Protein AF-A0A401H0D3-F1 (afdb_monomer)

pLDDT: mean 82.85, std 18.19, range [30.05, 98.0]

Structure (mmCIF, N/CA/C/O backbone):
data_AF-A0A401H0D3-F1
#
_entry.id   AF-A0A401H0D3-F1
#
loop_
_atom_site.group_PDB
_atom_site.id
_atom_site.type_symbol
_atom_site.label_atom_id
_atom_site.label_alt_id
_atom_site.label_comp_id
_atom_site.label_asym_id
_atom_site.label_entity_id
_atom_site.label_seq_id
_atom_site.pdbx_PDB_ins_code
_atom_site.Cartn_x
_atom_site.Cartn_y
_atom_site.Cartn_z
_atom_site.occupancy
_atom_site.B_iso_or_equiv
_atom_site.auth_seq_id
_atom_site.auth_comp_id
_atom_site.auth_asym_id
_atom_site.auth_atom_id
_atom_site.pdbx_PDB_model_num
ATOM 1 N N . MET A 1 1 ? -13.809 11.731 13.354 1.00 54.34 1 MET A N 1
ATOM 2 C CA . MET A 1 1 ? -13.142 12.354 12.184 1.00 54.34 1 MET A CA 1
ATOM 3 C C . MET A 1 1 ? -12.068 13.400 12.527 1.00 54.34 1 MET A C 1
ATOM 5 O O . MET A 1 1 ? -11.051 13.350 11.848 1.00 54.34 1 MET A O 1
ATOM 9 N N . PRO A 1 2 ? -12.195 14.294 13.539 1.00 58.50 2 PRO A N 1
ATOM 10 C CA . PRO A 1 2 ? -11.182 15.335 13.808 1.00 58.50 2 PRO A CA 1
ATOM 11 C C . PRO A 1 2 ? -9.758 14.797 14.021 1.00 58.50 2 PRO A C 1
ATOM 13 O O . PRO A 1 2 ? -8.792 15.411 13.583 1.00 58.50 2 PRO A O 1
ATOM 16 N N . ALA A 1 3 ? -9.636 13.606 14.618 1.00 82.88 3 ALA A N 1
ATOM 17 C CA . ALA A 1 3 ? -8.354 12.935 14.818 1.00 82.88 3 ALA A CA 1
ATOM 18 C C . ALA A 1 3 ? -7.637 12.582 13.498 1.00 82.88 3 ALA A C 1
ATOM 20 O O . ALA A 1 3 ? -6.428 12.772 13.398 1.00 82.88 3 ALA A O 1
ATOM 21 N N . LEU A 1 4 ? -8.365 12.134 12.462 1.00 91.69 4 LEU A N 1
ATOM 22 C CA . LEU A 1 4 ? -7.756 11.755 11.180 1.00 91.69 4 LEU A CA 1
ATOM 23 C C . LEU A 1 4 ? -7.188 12.969 10.447 1.00 91.69 4 LEU A C 1
ATOM 25 O O . LEU A 1 4 ? -6.079 12.897 9.928 1.00 91.69 4 LEU A O 1
ATOM 29 N N . SER A 1 5 ? -7.908 14.094 10.444 1.00 91.44 5 SER A N 1
ATOM 30 C CA . SER A 1 5 ? -7.439 15.328 9.804 1.00 91.44 5 SER A CA 1
ATOM 31 C C . SER A 1 5 ? -6.116 15.814 10.398 1.00 91.44 5 SER A C 1
ATOM 33 O O . SER A 1 5 ? -5.234 16.228 9.650 1.00 91.44 5 SER A O 1
ATOM 35 N N . THR A 1 6 ? -5.941 15.705 11.719 1.00 94.69 6 THR A N 1
ATOM 36 C CA . THR A 1 6 ? -4.682 16.055 12.392 1.00 94.69 6 THR A CA 1
ATOM 37 C C . THR A 1 6 ? -3.531 15.151 11.954 1.00 94.69 6 THR A C 1
ATOM 39 O O . THR A 1 6 ? -2.460 15.658 11.624 1.00 94.69 6 THR A O 1
ATOM 42 N N . LEU A 1 7 ? -3.738 13.830 11.901 1.00 95.19 7 LEU A N 1
ATOM 43 C CA . LEU A 1 7 ? -2.705 12.878 11.466 1.00 95.19 7 LEU A CA 1
ATOM 44 C C . LEU A 1 7 ? -2.336 13.080 9.989 1.00 95.19 7 LEU A C 1
ATOM 46 O O . LEU A 1 7 ? -1.157 13.168 9.654 1.00 95.19 7 LEU A O 1
ATOM 50 N N . ILE A 1 8 ? -3.336 13.254 9.118 1.00 94.62 8 ILE A N 1
ATOM 51 C CA . ILE A 1 8 ? -3.131 13.574 7.698 1.00 94.62 8 ILE A CA 1
ATOM 52 C C . ILE A 1 8 ? -2.318 14.864 7.559 1.00 94.62 8 ILE A C 1
ATOM 54 O O . ILE A 1 8 ? -1.340 14.893 6.816 1.00 94.62 8 ILE A O 1
ATOM 58 N N . HIS A 1 9 ? -2.684 15.919 8.294 1.00 94.50 9 HIS A N 1
ATOM 59 C CA . HIS A 1 9 ? -1.980 17.198 8.247 1.00 94.50 9 HIS A CA 1
ATOM 60 C C . HIS A 1 9 ? -0.521 17.067 8.700 1.00 94.50 9 HIS A C 1
ATOM 62 O O . HIS A 1 9 ? 0.366 17.624 8.057 1.00 94.50 9 HIS A O 1
ATOM 68 N N . ARG A 1 10 ? -0.249 16.311 9.772 1.00 95.50 10 ARG A N 1
ATOM 69 C CA . ARG A 1 10 ? 1.124 16.062 10.245 1.00 95.50 10 ARG A CA 1
ATOM 70 C C . ARG A 1 10 ? 1.982 15.411 9.166 1.00 95.50 10 ARG A C 1
ATOM 72 O O . ARG A 1 10 ? 3.095 15.874 8.930 1.00 95.50 10 ARG A O 1
ATOM 79 N N . VAL A 1 11 ? 1.442 14.406 8.480 1.00 94.69 11 VAL A N 1
ATOM 80 C CA . VAL A 1 11 ? 2.136 13.709 7.391 1.00 94.69 11 VAL A CA 1
ATOM 81 C C . VAL A 1 11 ? 2.337 14.620 6.178 1.00 94.69 11 VAL A C 1
ATOM 83 O O . VAL A 1 11 ? 3.451 14.760 5.690 1.00 94.69 11 VAL A O 1
ATOM 86 N N . GLN A 1 12 ? 1.307 15.356 5.754 1.00 92.50 12 GLN A N 1
ATOM 87 C CA . GLN A 1 12 ? 1.397 16.285 4.617 1.00 92.50 12 GLN A CA 1
ATOM 88 C C . GLN A 1 12 ? 2.332 17.481 4.847 1.00 92.50 12 GLN A C 1
ATOM 90 O O . GLN A 1 12 ? 2.849 18.050 3.887 1.00 92.50 12 GLN A O 1
ATOM 95 N N . LYS A 1 13 ? 2.518 17.907 6.101 1.00 94.06 13 LYS A N 1
ATOM 96 C CA . LYS A 1 13 ? 3.443 18.989 6.468 1.00 94.06 13 LYS A CA 1
ATOM 97 C C . LYS A 1 13 ? 4.849 18.494 6.808 1.00 94.06 13 LYS A C 1
ATOM 99 O O . LYS A 1 13 ? 5.676 19.310 7.203 1.00 94.06 13 LYS A O 1
ATOM 104 N N . GLY A 1 14 ? 5.115 17.192 6.688 1.00 92.81 14 GLY A N 1
ATOM 105 C CA . GLY A 1 14 ? 6.407 16.606 7.042 1.00 92.81 14 GLY A CA 1
ATOM 106 C C . GLY A 1 14 ? 6.731 16.674 8.539 1.00 92.81 14 GLY A C 1
ATOM 107 O O . GLY A 1 14 ? 7.891 16.550 8.914 1.00 92.81 14 GLY A O 1
ATOM 108 N N . ILE A 1 15 ? 5.725 16.872 9.402 1.00 95.69 15 ILE A N 1
ATOM 109 C CA . ILE A 1 15 ? 5.886 16.819 10.866 1.00 95.69 15 ILE A CA 1
ATOM 110 C C . ILE A 1 15 ? 6.172 15.375 11.302 1.00 95.69 15 ILE A C 1
ATOM 112 O O . ILE A 1 15 ? 6.942 15.150 12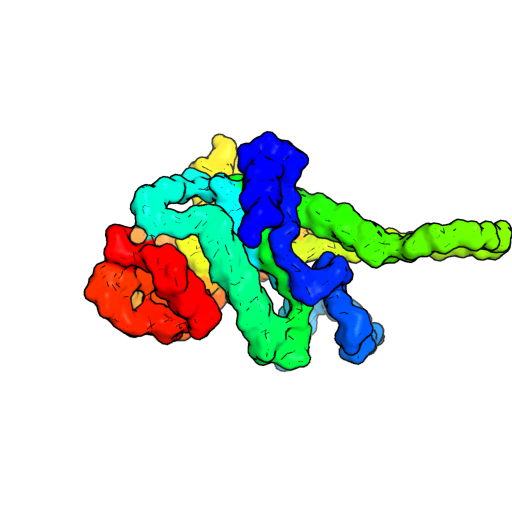.233 1.00 95.69 15 ILE A O 1
ATOM 116 N N . SER A 1 16 ? 5.574 14.409 10.603 1.00 94.62 16 SER A N 1
ATOM 117 C CA . SER A 1 16 ? 5.841 12.978 10.751 1.00 94.62 16 SER A CA 1
ATOM 118 C C . SER A 1 16 ? 5.968 12.347 9.368 1.00 94.62 16 SER A C 1
ATOM 120 O O . SER A 1 16 ? 5.185 12.667 8.480 1.00 94.62 16 SER A O 1
ATOM 122 N N . ALA A 1 17 ? 6.903 11.414 9.182 1.00 94.94 17 ALA A N 1
ATOM 123 C CA . ALA A 1 17 ? 7.003 10.667 7.923 1.00 94.94 17 ALA A CA 1
ATOM 124 C C . ALA A 1 17 ? 5.872 9.634 7.767 1.00 94.94 17 ALA A C 1
ATOM 126 O O . ALA A 1 17 ? 5.436 9.344 6.656 1.00 94.94 17 ALA A O 1
ATOM 127 N N . ILE A 1 18 ? 5.395 9.084 8.886 1.00 97.12 18 ILE A N 1
ATOM 128 C CA . ILE A 1 18 ? 4.345 8.070 8.965 1.00 97.12 18 ILE A CA 1
ATOM 129 C C . ILE A 1 18 ? 3.527 8.275 10.244 1.00 97.12 18 ILE A C 1
ATOM 131 O O . ILE A 1 18 ? 4.072 8.681 11.268 1.00 97.12 18 ILE A O 1
ATOM 135 N N . GLU A 1 19 ? 2.230 7.989 10.184 1.00 97.19 19 GLU A N 1
ATOM 136 C CA . GLU A 1 19 ? 1.322 7.987 11.334 1.00 97.19 19 GLU A CA 1
ATOM 137 C C . GLU A 1 19 ? 0.463 6.716 11.320 1.00 97.19 19 GLU A C 1
ATOM 139 O O . GLU A 1 19 ? -0.101 6.348 10.284 1.00 97.19 19 GLU A O 1
ATOM 144 N N . LEU A 1 20 ? 0.329 6.060 12.477 1.00 96.81 20 LEU A N 1
ATOM 145 C CA . LEU A 1 20 ? -0.661 4.998 12.675 1.00 96.81 20 LEU A CA 1
ATOM 146 C C . LEU A 1 20 ? -2.019 5.643 12.941 1.00 96.81 20 LEU A C 1
ATOM 148 O O . LEU A 1 20 ? -2.166 6.428 13.875 1.00 96.81 20 LEU A O 1
ATOM 152 N N . VAL A 1 21 ? -3.019 5.299 12.133 1.00 96.56 21 VAL A N 1
ATOM 153 C CA . VAL A 1 21 ? -4.382 5.838 12.279 1.00 96.56 21 VAL A CA 1
ATOM 154 C C . VAL A 1 21 ? -5.316 4.863 12.987 1.00 96.56 21 VAL A C 1
ATOM 156 O O . VAL A 1 21 ? -6.321 5.275 13.559 1.00 96.56 21 VAL A O 1
ATOM 159 N N . TYR A 1 22 ? -4.983 3.575 12.945 1.00 96.12 22 TYR A N 1
ATOM 160 C CA . TYR A 1 22 ? -5.698 2.506 13.623 1.00 96.12 22 TYR A CA 1
ATOM 161 C C . TYR A 1 22 ? -4.735 1.356 13.899 1.00 96.12 22 TYR A C 1
ATOM 163 O O . TYR A 1 22 ? -3.935 0.990 13.037 1.00 96.12 22 TYR A O 1
ATOM 171 N N . THR A 1 23 ? -4.848 0.765 15.081 1.00 94.38 23 THR A N 1
ATOM 172 C CA . THR A 1 23 ? -4.288 -0.547 15.392 1.00 94.38 23 THR A CA 1
ATOM 173 C C . THR A 1 23 ? -5.380 -1.366 16.056 1.00 94.38 23 THR A C 1
ATOM 175 O O . THR A 1 23 ? -6.158 -0.849 16.857 1.00 94.38 23 THR A O 1
ATOM 178 N N . SER A 1 24 ? -5.433 -2.647 15.736 1.00 92.00 24 SER A N 1
ATOM 179 C CA . SER A 1 24 ? -6.348 -3.599 16.363 1.00 92.00 24 SER A CA 1
ATOM 180 C C . SER A 1 24 ? -6.120 -3.754 17.874 1.00 92.00 24 SER A C 1
ATOM 182 O O . SER A 1 24 ? -7.066 -3.974 18.624 1.00 92.00 24 SER A O 1
ATOM 184 N N . HIS A 1 25 ? -4.879 -3.588 18.344 1.00 90.44 25 HIS A N 1
ATOM 185 C CA . HIS A 1 25 ? -4.534 -3.531 19.767 1.00 90.44 25 HIS A CA 1
ATOM 186 C C . HIS A 1 25 ? -3.272 -2.674 20.022 1.00 90.44 25 HIS A C 1
ATOM 188 O O . HIS A 1 25 ? -2.517 -2.385 19.086 1.00 90.44 25 HIS A O 1
ATOM 194 N N . PRO A 1 26 ? -2.978 -2.277 21.281 1.00 90.62 26 PRO A N 1
ATOM 195 C CA . PRO A 1 26 ? -1.842 -1.399 21.600 1.00 90.62 26 PRO A CA 1
ATOM 196 C C . PRO A 1 26 ? -0.459 -1.997 21.297 1.00 90.62 26 PRO A C 1
ATOM 198 O O . PRO A 1 26 ? 0.458 -1.264 20.933 1.00 90.62 26 PRO A O 1
ATOM 201 N N . HIS A 1 27 ? -0.321 -3.324 21.398 1.00 90.19 27 HIS A N 1
ATOM 202 C CA . HIS A 1 27 ? 0.953 -4.039 21.222 1.00 90.19 27 HIS A CA 1
ATOM 203 C C . HIS A 1 27 ? 1.370 -4.283 19.761 1.00 90.19 27 HIS A C 1
ATOM 205 O O . HIS A 1 27 ? 2.445 -4.830 19.530 1.00 90.19 27 HIS A O 1
ATOM 211 N N . TRP A 1 28 ? 0.560 -3.881 18.770 1.00 92.19 28 TRP A N 1
ATOM 212 C CA . TRP A 1 28 ? 0.895 -4.069 17.351 1.00 92.19 28 TRP A CA 1
ATOM 213 C C . TRP A 1 28 ? 2.281 -3.459 17.069 1.00 92.19 28 TRP A C 1
ATOM 215 O O . TRP A 1 28 ? 2.526 -2.356 17.569 1.00 92.19 28 TRP A O 1
ATOM 225 N N . PRO A 1 29 ? 3.190 -4.100 16.309 1.00 92.62 29 PRO A N 1
ATOM 226 C CA . PRO A 1 29 ? 2.972 -5.273 15.455 1.00 92.62 29 PRO A CA 1
ATOM 227 C C . PRO A 1 29 ? 3.170 -6.634 16.146 1.00 92.62 29 PRO A C 1
ATOM 229 O O . PRO A 1 29 ? 3.110 -7.657 15.474 1.00 92.62 29 PRO A O 1
ATOM 232 N N . LEU A 1 30 ? 3.417 -6.693 17.457 1.00 89.31 30 LEU A N 1
ATOM 233 C CA . LEU A 1 30 ? 3.490 -7.979 18.163 1.00 89.31 30 LEU A CA 1
ATOM 234 C C . LEU A 1 30 ? 2.096 -8.607 18.262 1.00 89.31 30 LEU A C 1
ATOM 236 O O . LEU A 1 30 ? 1.132 -7.858 18.362 1.00 89.31 30 LEU A O 1
ATOM 240 N N . PRO A 1 31 ? 1.958 -9.942 18.277 1.00 84.88 31 PRO A N 1
ATOM 241 C CA . PRO A 1 31 ? 0.654 -10.576 18.439 1.00 84.88 31 PRO A CA 1
ATOM 242 C C . PRO A 1 31 ? -0.036 -10.134 19.745 1.00 84.88 31 PRO A C 1
ATOM 244 O O . PRO A 1 31 ? 0.644 -9.799 20.725 1.00 84.88 31 PRO A O 1
ATOM 247 N N . PRO A 1 32 ? -1.381 -10.143 19.797 1.00 79.31 32 PRO A N 1
ATOM 248 C CA . PRO A 1 32 ? -2.105 -9.752 20.997 1.00 79.31 32 PRO A CA 1
ATOM 249 C C . PRO A 1 32 ? -1.758 -10.680 22.180 1.00 79.31 32 PRO A C 1
ATOM 251 O O . PRO A 1 32 ? -1.575 -11.882 21.978 1.00 79.31 32 PRO A O 1
ATOM 254 N N . PRO A 1 33 ? -1.721 -10.174 23.431 1.00 66.75 33 PRO A N 1
ATOM 255 C CA . PRO A 1 33 ? -1.305 -10.955 24.606 1.00 66.75 33 PRO A CA 1
ATOM 256 C C . PRO A 1 33 ? -2.156 -12.203 24.885 1.00 66.75 33 PRO A C 1
ATOM 258 O O . PRO A 1 33 ? -1.710 -13.128 25.554 1.00 66.75 33 PRO A O 1
ATOM 261 N N . THR A 1 34 ? -3.391 -12.245 24.386 1.00 60.75 34 THR A N 1
ATOM 262 C CA . THR A 1 34 ? -4.290 -13.402 24.506 1.00 60.75 34 THR A CA 1
ATOM 263 C C . THR A 1 34 ? -3.916 -14.545 23.559 1.00 60.75 34 THR A C 1
ATOM 265 O O . THR A 1 34 ? -4.324 -15.681 23.785 1.00 60.75 34 THR A O 1
ATOM 268 N N . HIS A 1 35 ? -3.085 -14.282 22.546 1.00 55.59 35 HIS A N 1
ATOM 269 C CA . HIS A 1 35 ? -2.624 -15.247 21.548 1.00 55.59 35 HIS A CA 1
ATOM 270 C C . HIS A 1 35 ? -1.274 -15.891 21.931 1.00 55.59 35 HIS A C 1
ATOM 272 O O . HIS A 1 35 ? -0.470 -16.241 21.071 1.00 55.59 35 HIS A O 1
ATOM 278 N N . VAL A 1 36 ? -1.018 -16.071 23.235 1.00 44.25 36 VAL A N 1
ATOM 279 C CA . VAL A 1 36 ? 0.178 -16.754 23.785 1.00 44.25 36 VAL A CA 1
ATOM 280 C C . VAL A 1 36 ? 0.093 -18.290 23.655 1.00 44.25 36 VAL A C 1
ATOM 282 O O . VAL A 1 36 ? 0.941 -19.022 24.161 1.00 44.25 36 VAL A O 1
ATOM 285 N N . GLN A 1 37 ? -0.884 -18.841 22.929 1.00 44.06 37 GLN A N 1
ATOM 286 C CA . GLN A 1 37 ? -0.944 -20.288 22.717 1.00 44.06 37 GLN A CA 1
ATOM 287 C C . GLN A 1 37 ? -0.085 -20.752 21.528 1.00 44.06 37 GLN A C 1
ATOM 289 O O . GLN A 1 37 ? -0.417 -20.538 20.367 1.00 44.06 37 GLN A O 1
ATOM 294 N N . LYS A 1 38 ? 0.987 -21.475 21.891 1.00 38.72 38 LYS A N 1
ATOM 295 C CA . LYS A 1 38 ? 1.776 -22.437 21.098 1.00 38.72 38 LYS A CA 1
ATOM 296 C C . LYS A 1 38 ? 2.658 -21.886 19.966 1.00 38.72 38 LYS A C 1
ATOM 298 O O . LYS A 1 38 ? 2.622 -22.398 18.856 1.00 38.72 38 LYS A O 1
ATOM 303 N N . ARG A 1 39 ? 3.602 -20.989 20.264 1.00 40.62 39 ARG A N 1
ATOM 304 C CA . ARG A 1 39 ? 4.926 -21.128 19.622 1.00 40.62 39 ARG A CA 1
ATOM 305 C C . ARG A 1 39 ? 5.773 -22.008 20.532 1.00 40.62 39 ARG A C 1
ATOM 307 O O . ARG A 1 39 ? 6.434 -21.523 21.444 1.00 40.62 39 ARG A O 1
ATOM 314 N N . SER A 1 40 ? 5.653 -23.323 20.330 1.00 34.91 40 SER A N 1
ATOM 315 C CA . SER A 1 40 ? 6.676 -24.255 20.799 1.00 34.91 40 SER A CA 1
ATOM 316 C C . SER A 1 40 ? 8.004 -23.767 20.231 1.00 34.91 40 SER A C 1
ATOM 318 O O . SER A 1 40 ? 8.093 -23.462 19.042 1.00 34.91 40 SER A O 1
ATOM 320 N N . SER A 1 41 ? 9.009 -23.626 21.083 1.00 41.81 41 SER A 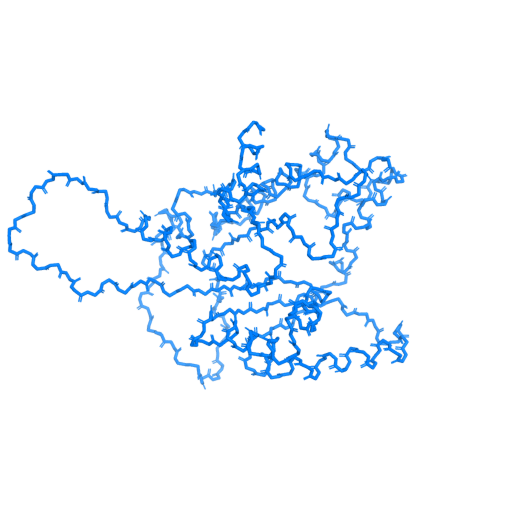N 1
ATOM 321 C CA . SER A 1 41 ? 10.389 -23.427 20.666 1.00 41.81 41 SER A CA 1
ATOM 322 C C . SER A 1 41 ? 10.812 -24.618 19.803 1.00 41.81 41 SER A C 1
ATOM 324 O O . SER A 1 41 ? 11.200 -25.656 20.336 1.00 41.81 41 SER A O 1
ATOM 326 N N . VAL A 1 42 ? 10.696 -24.488 18.483 1.00 36.19 42 VAL A N 1
ATOM 327 C CA . VAL A 1 42 ? 11.222 -25.449 17.507 1.00 36.19 42 VAL A CA 1
ATOM 328 C C . VAL A 1 42 ? 12.339 -24.748 16.722 1.00 36.19 42 VAL A C 1
ATOM 330 O O . VAL A 1 42 ? 12.204 -23.557 16.429 1.00 36.19 42 VAL A O 1
ATOM 333 N N . PRO A 1 43 ? 13.479 -25.416 16.460 1.00 37.00 43 PRO A N 1
ATOM 334 C CA . PRO A 1 43 ? 14.668 -24.772 15.915 1.00 37.00 43 PRO A CA 1
ATOM 335 C C . PRO A 1 43 ? 14.449 -24.292 14.480 1.00 37.00 43 PRO A C 1
ATOM 337 O O . PRO A 1 43 ? 13.722 -24.906 13.707 1.00 37.00 43 PRO A O 1
ATOM 340 N N . ILE A 1 44 ? 15.151 -23.214 14.140 1.00 34.75 44 ILE A N 1
ATOM 341 C CA . ILE A 1 44 ? 15.269 -22.625 12.803 1.00 34.75 44 ILE A CA 1
ATOM 342 C C . ILE A 1 44 ? 15.655 -23.714 11.780 1.00 34.75 44 ILE A C 1
ATOM 344 O O . ILE A 1 44 ? 16.755 -24.264 11.896 1.00 34.75 44 ILE A O 1
ATOM 348 N N . PRO A 1 45 ? 14.828 -24.009 10.758 1.00 30.05 45 PRO A N 1
ATOM 349 C CA . PRO A 1 45 ? 15.256 -24.820 9.631 1.00 30.05 45 PRO A CA 1
ATOM 350 C C . PRO A 1 45 ? 16.076 -23.962 8.668 1.00 30.05 45 PRO A C 1
ATOM 352 O O . PRO A 1 45 ? 15.659 -22.891 8.224 1.00 30.05 45 PRO A O 1
ATOM 355 N N . VAL A 1 46 ? 17.262 -24.460 8.341 1.00 33.56 46 VAL A N 1
ATOM 356 C CA . VAL A 1 46 ? 18.116 -23.959 7.262 1.00 33.56 46 VAL A CA 1
ATOM 357 C C . VAL A 1 46 ? 17.415 -24.245 5.920 1.00 33.56 46 VAL A C 1
ATOM 359 O O . VAL A 1 46 ? 16.888 -25.349 5.761 1.00 33.56 46 VAL A O 1
ATOM 362 N N . PRO A 1 47 ? 17.387 -23.330 4.930 1.00 35.44 47 PRO A N 1
ATOM 363 C CA . PRO A 1 47 ? 16.720 -23.604 3.659 1.00 35.44 47 PRO A CA 1
ATOM 364 C C . PRO A 1 47 ? 17.524 -24.631 2.849 1.00 35.44 47 PRO A C 1
ATOM 366 O O . PRO A 1 47 ? 18.635 -24.338 2.409 1.00 35.44 47 PRO A O 1
ATOM 369 N N . GLY A 1 48 ? 16.965 -25.830 2.648 1.00 36.38 48 GLY A N 1
ATOM 370 C CA . GLY A 1 48 ? 17.594 -26.869 1.824 1.00 36.38 48 GLY A CA 1
ATOM 371 C C . GLY A 1 48 ? 16.949 -28.261 1.828 1.00 36.38 48 GLY A C 1
ATOM 372 O O . GLY A 1 48 ? 17.288 -29.055 0.957 1.00 36.38 48 GLY A O 1
ATOM 373 N N . SER A 1 49 ? 16.025 -28.585 2.736 1.00 33.47 49 SER A N 1
ATOM 374 C CA . SER A 1 49 ? 15.340 -29.885 2.720 1.00 33.47 49 SER A CA 1
ATOM 375 C C . SER A 1 49 ? 14.008 -29.805 1.978 1.00 33.47 49 SER A C 1
ATOM 377 O O . SER A 1 49 ? 13.096 -29.075 2.363 1.00 33.47 49 SER A O 1
ATOM 379 N N . SER A 1 50 ? 13.947 -30.553 0.885 1.00 42.19 50 SER A N 1
ATOM 380 C CA . SER A 1 50 ? 12.760 -30.919 0.124 1.00 42.19 50 SER A CA 1
ATOM 381 C C . SER A 1 50 ? 11.750 -31.689 0.980 1.00 42.19 50 SER A C 1
ATOM 383 O O . SER A 1 50 ? 12.148 -32.554 1.757 1.00 42.19 50 SER A O 1
ATOM 385 N N . ASP A 1 51 ? 10.476 -31.390 0.729 1.00 43.53 51 ASP A N 1
ATOM 386 C CA . ASP A 1 51 ? 9.271 -32.146 1.088 1.00 43.53 51 ASP A CA 1
ATOM 387 C C . ASP A 1 51 ? 8.893 -32.212 2.574 1.00 43.53 51 ASP A C 1
ATOM 389 O O . ASP A 1 51 ? 9.239 -33.171 3.243 1.00 43.53 51 ASP A O 1
ATOM 393 N N . GLU A 1 52 ? 8.087 -31.243 3.036 1.00 38.41 52 GLU A N 1
ATOM 394 C CA . GLU A 1 52 ? 6.880 -31.483 3.851 1.00 38.41 52 GLU A CA 1
ATOM 395 C C . GLU A 1 52 ? 5.846 -30.368 3.582 1.00 38.41 52 GLU A C 1
ATOM 397 O O . GLU A 1 52 ? 6.190 -29.199 3.381 1.00 38.41 52 GLU A O 1
ATOM 402 N N . GLU A 1 53 ? 4.572 -30.756 3.500 1.00 40.97 53 GLU A N 1
ATOM 403 C CA . GLU A 1 53 ? 3.408 -29.905 3.249 1.00 40.97 53 GLU A CA 1
ATOM 404 C C . GLU A 1 53 ? 3.366 -28.735 4.243 1.00 40.97 53 GLU A C 1
ATOM 406 O O . GLU A 1 53 ? 3.263 -28.916 5.454 1.00 40.97 53 GLU A O 1
ATOM 411 N N . GLY A 1 54 ? 3.516 -27.523 3.703 1.00 35.59 54 GLY A N 1
ATOM 412 C CA . GLY A 1 54 ? 3.954 -26.349 4.448 1.00 35.59 54 GLY A CA 1
ATOM 413 C C . GLY A 1 54 ? 3.050 -25.952 5.610 1.00 35.59 54 GLY A C 1
ATOM 414 O O . GLY A 1 54 ? 1.965 -25.402 5.409 1.00 35.59 54 GLY A O 1
ATOM 415 N N . GLU A 1 55 ? 3.574 -26.107 6.827 1.00 39.22 55 GLU A N 1
ATOM 416 C CA . GLU A 1 55 ? 3.207 -25.265 7.961 1.00 39.22 55 GLU A CA 1
ATOM 417 C C . GLU A 1 55 ? 3.199 -23.804 7.491 1.00 39.22 55 GLU A C 1
ATOM 419 O O . GLU A 1 55 ? 4.191 -23.282 6.975 1.00 39.22 55 GLU A O 1
ATOM 424 N N . SER A 1 56 ? 2.033 -23.161 7.576 1.00 41.16 56 SER A N 1
ATOM 425 C CA . SER A 1 56 ? 1.810 -21.849 6.984 1.00 41.16 56 SER A CA 1
ATOM 426 C C . SER A 1 56 ? 2.824 -20.847 7.540 1.00 41.16 56 SER A C 1
ATOM 428 O O . SER A 1 56 ? 2.767 -20.508 8.725 1.00 41.16 56 SER A O 1
ATOM 430 N N . ASN A 1 57 ? 3.708 -20.330 6.685 1.00 46.78 57 ASN A N 1
ATOM 431 C CA . ASN A 1 57 ? 4.476 -19.115 6.952 1.00 46.78 57 ASN A CA 1
ATOM 432 C C . ASN A 1 57 ? 3.492 -17.946 7.106 1.00 46.78 57 ASN A C 1
ATOM 434 O O . ASN A 1 57 ? 3.209 -17.196 6.172 1.00 46.78 57 ASN A O 1
ATOM 438 N N . LYS A 1 58 ? 2.886 -17.848 8.288 1.00 73.31 58 LYS A N 1
ATOM 439 C CA . LYS A 1 58 ? 1.893 -16.841 8.632 1.00 73.31 58 LYS A CA 1
ATOM 440 C C . LYS A 1 58 ? 2.637 -15.562 8.986 1.00 73.31 58 LYS A C 1
ATOM 442 O O . LYS A 1 58 ? 3.458 -15.556 9.899 1.00 73.31 58 LYS A O 1
ATOM 447 N N . TYR A 1 59 ? 2.342 -14.486 8.263 1.00 85.75 59 TYR A N 1
ATOM 448 C CA . TYR A 1 59 ? 2.851 -13.153 8.581 1.00 85.75 59 TYR A CA 1
ATOM 449 C C . TYR A 1 59 ? 2.503 -12.786 10.027 1.00 85.75 59 TYR A C 1
ATOM 451 O O . TYR A 1 59 ? 1.351 -12.954 10.436 1.00 85.75 59 TYR A O 1
ATOM 459 N N . ASP A 1 60 ? 3.469 -12.254 10.782 1.00 89.00 60 ASP A N 1
ATOM 460 C CA . ASP A 1 60 ? 3.235 -11.901 12.185 1.00 89.00 60 ASP A CA 1
ATOM 461 C C . ASP A 1 60 ? 2.207 -10.770 12.314 1.00 89.00 60 ASP A C 1
ATOM 463 O O . ASP A 1 60 ? 1.362 -10.823 13.203 1.00 89.00 60 ASP A O 1
ATOM 467 N N . ALA A 1 61 ? 2.231 -9.785 11.407 1.00 92.50 61 ALA A N 1
ATOM 468 C CA . ALA A 1 61 ? 1.344 -8.623 11.409 1.00 92.50 61 ALA A CA 1
ATOM 469 C C . ALA A 1 61 ? 0.965 -8.165 9.992 1.00 92.50 61 ALA A C 1
ATOM 471 O O . ALA A 1 61 ? 1.702 -8.377 9.030 1.00 92.50 61 ALA A O 1
ATOM 472 N N . LYS A 1 62 ? -0.177 -7.479 9.872 1.00 94.25 62 LYS A N 1
ATOM 473 C CA . LYS A 1 62 ? -0.671 -6.867 8.629 1.00 94.25 62 LYS A CA 1
ATOM 474 C C . LYS A 1 62 ? -0.687 -5.342 8.748 1.00 94.25 62 LYS A C 1
ATOM 476 O O . LYS A 1 62 ? -1.027 -4.799 9.801 1.00 94.25 62 LYS A O 1
ATOM 481 N N . LEU A 1 63 ? -0.374 -4.646 7.657 1.00 96.75 63 LEU A N 1
ATOM 482 C CA . LEU A 1 63 ? -0.422 -3.186 7.579 1.00 96.75 63 LEU A CA 1
ATOM 483 C C . LEU A 1 63 ? -1.113 -2.739 6.289 1.00 96.75 63 LEU A C 1
ATOM 485 O O . LEU A 1 63 ? -0.606 -2.978 5.196 1.00 96.75 63 LEU A O 1
ATOM 489 N N . LEU A 1 64 ? -2.238 -2.036 6.416 1.00 97.25 64 LEU A N 1
ATOM 490 C CA . LEU A 1 64 ? -2.846 -1.305 5.307 1.00 97.25 64 LEU A CA 1
ATOM 491 C C . LEU A 1 64 ? -2.223 0.094 5.249 1.00 97.25 64 LEU A C 1
ATOM 493 O O . LEU A 1 64 ? -2.407 0.904 6.158 1.00 97.25 64 LEU A O 1
ATOM 497 N N . LEU A 1 65 ? -1.476 0.380 4.186 1.00 97.00 65 LEU A N 1
ATOM 498 C CA . LEU A 1 65 ? -0.667 1.594 4.076 1.00 97.00 65 LEU A CA 1
ATOM 499 C C . LEU A 1 65 ? -1.174 2.517 2.965 1.00 97.00 65 LEU A C 1
ATOM 501 O O . LEU A 1 65 ? -1.204 2.136 1.795 1.00 97.00 65 LEU A O 1
ATOM 505 N N . LEU A 1 66 ? -1.518 3.757 3.316 1.00 95.25 66 LEU A N 1
ATOM 506 C CA . LEU A 1 66 ? -1.886 4.800 2.360 1.00 95.25 66 LEU A CA 1
ATOM 507 C C . LEU A 1 66 ? -0.732 5.789 2.184 1.00 95.25 66 LEU A C 1
ATOM 509 O O . LEU A 1 66 ? -0.358 6.466 3.135 1.00 95.25 66 LEU A O 1
ATOM 513 N N . SER A 1 67 ? -0.200 5.929 0.968 1.00 93.12 67 SER A N 1
ATOM 514 C CA . SER A 1 67 ? 0.756 7.006 0.670 1.00 93.12 67 SER A CA 1
ATOM 515 C C . SER A 1 67 ? 0.050 8.271 0.178 1.00 93.12 67 SER A C 1
ATOM 517 O O . SER A 1 67 ? -0.799 8.189 -0.716 1.00 93.12 67 SER A O 1
ATOM 519 N N . VAL A 1 68 ? 0.411 9.437 0.732 1.00 88.38 68 VAL A N 1
ATOM 520 C CA . VAL A 1 68 ? -0.113 10.751 0.292 1.00 88.38 68 VAL A CA 1
ATOM 521 C C . VAL A 1 68 ? 0.602 11.314 -0.934 1.00 88.38 68 VAL A C 1
ATOM 523 O O . VAL A 1 68 ? 0.062 12.178 -1.622 1.00 88.38 68 VAL A O 1
ATOM 526 N N . ARG A 1 69 ? 1.802 10.819 -1.241 1.00 79.50 69 ARG A N 1
ATOM 527 C CA . ARG A 1 69 ? 2.504 11.097 -2.493 1.00 79.50 69 ARG A CA 1
ATOM 528 C C . ARG A 1 69 ? 2.607 9.781 -3.240 1.00 79.50 69 ARG A C 1
ATOM 530 O O . ARG A 1 69 ? 3.467 8.972 -2.938 1.00 79.50 69 ARG A O 1
ATOM 537 N N . ASN A 1 70 ? 1.724 9.535 -4.202 1.00 71.12 70 ASN A N 1
ATOM 538 C CA . ASN A 1 70 ? 1.954 8.484 -5.192 1.00 71.12 70 ASN A CA 1
ATOM 539 C C . ASN A 1 70 ? 2.546 9.140 -6.433 1.00 71.12 70 ASN A C 1
ATOM 541 O O . ASN A 1 70 ? 1.964 10.093 -6.943 1.00 71.12 70 ASN A O 1
ATOM 545 N N . ALA A 1 71 ? 3.671 8.617 -6.922 1.00 59.75 71 ALA A N 1
ATOM 546 C CA . ALA A 1 71 ? 4.447 9.242 -7.994 1.00 59.75 71 ALA A CA 1
ATOM 547 C C . ALA A 1 71 ? 3.639 9.538 -9.279 1.00 59.75 71 ALA A C 1
ATOM 549 O O . ALA A 1 71 ? 3.980 10.470 -9.994 1.00 59.75 71 ALA A O 1
ATOM 550 N N . ASP A 1 72 ? 2.539 8.813 -9.532 1.00 66.31 72 ASP A N 1
ATOM 551 C CA . ASP A 1 72 ? 1.713 8.981 -10.742 1.00 66.31 72 ASP A CA 1
ATOM 552 C C . ASP A 1 72 ? 0.239 9.320 -10.476 1.00 66.31 72 ASP A C 1
ATOM 554 O O . ASP A 1 72 ? -0.575 9.239 -11.396 1.00 66.31 72 ASP A O 1
ATOM 558 N N . LYS A 1 73 ? -0.164 9.592 -9.228 1.00 70.00 73 LYS A N 1
ATOM 559 C CA . LYS A 1 73 ? -1.588 9.773 -8.898 1.00 70.00 73 LYS A CA 1
ATOM 560 C C . LYS A 1 73 ? -1.818 11.059 -8.123 1.00 70.00 73 LYS A C 1
ATOM 562 O O . LYS A 1 73 ? -1.486 11.144 -6.943 1.00 70.00 73 LYS A O 1
ATOM 567 N N . THR A 1 74 ? -2.464 12.015 -8.778 1.00 73.94 74 THR A N 1
ATOM 568 C CA . THR A 1 74 ? -3.100 13.169 -8.142 1.00 73.94 74 THR A CA 1
ATOM 569 C C . THR A 1 74 ? -4.574 12.858 -7.880 1.00 73.94 74 THR A C 1
ATOM 571 O O . THR A 1 74 ? -5.185 12.062 -8.593 1.00 73.94 74 THR A O 1
ATOM 574 N N . LEU A 1 75 ? -5.143 13.430 -6.816 1.00 78.25 75 LEU A N 1
ATOM 575 C CA . LEU A 1 75 ? -6.579 13.317 -6.548 1.00 78.25 75 LEU A CA 1
ATOM 576 C C . LEU A 1 75 ? -7.341 14.135 -7.594 1.00 78.25 75 LEU A C 1
ATOM 578 O O . LEU A 1 75 ? -7.106 15.339 -7.707 1.00 78.25 75 LEU A O 1
ATOM 582 N N . ALA A 1 76 ? -8.241 13.494 -8.336 1.00 79.94 76 ALA A N 1
ATOM 583 C CA . ALA A 1 76 ? -9.145 14.189 -9.246 1.00 79.94 76 ALA A CA 1
ATOM 584 C C . ALA A 1 76 ? -10.381 14.720 -8.491 1.00 79.94 76 ALA A C 1
ATOM 586 O O . ALA A 1 76 ? -10.745 14.172 -7.445 1.00 79.94 76 ALA A O 1
ATOM 587 N N . PRO A 1 77 ? -11.069 15.761 -8.996 1.00 78.62 77 PRO A N 1
ATOM 588 C CA . PRO A 1 77 ? -12.399 16.117 -8.505 1.00 78.62 77 PRO A CA 1
ATOM 589 C C . PRO A 1 77 ? -13.327 14.892 -8.533 1.00 78.62 77 PRO A C 1
ATOM 591 O O . PRO A 1 77 ? -13.355 14.166 -9.521 1.00 78.62 77 PRO A O 1
ATOM 594 N N . GLY A 1 78 ? -14.045 14.638 -7.437 1.00 81.94 78 GLY A N 1
ATOM 595 C CA . GLY A 1 78 ? -14.900 13.451 -7.284 1.00 81.94 78 GLY A CA 1
ATOM 596 C C . GLY A 1 78 ? -14.203 12.218 -6.688 1.00 81.94 78 GLY A C 1
ATOM 597 O O . GLY A 1 78 ? -14.884 11.288 -6.250 1.00 81.94 78 GLY A O 1
ATOM 598 N N . ASP A 1 79 ? -12.869 12.207 -6.575 1.00 86.94 79 ASP A N 1
ATOM 599 C CA . ASP A 1 79 ? -12.176 11.160 -5.824 1.00 86.94 79 ASP A CA 1
ATOM 600 C C . ASP A 1 79 ? -12.431 11.284 -4.316 1.00 86.94 79 ASP A C 1
ATOM 602 O O . ASP A 1 79 ? -12.475 12.372 -3.741 1.00 86.94 79 ASP A O 1
ATOM 606 N N . ALA A 1 80 ? -12.483 10.134 -3.640 1.00 92.06 80 ALA A N 1
ATOM 607 C CA . ALA A 1 80 ? -12.477 10.094 -2.184 1.00 92.06 80 ALA A CA 1
ATOM 6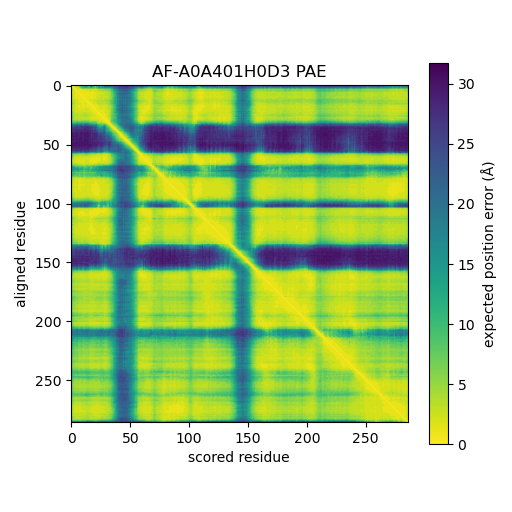08 C C . ALA A 1 80 ? -11.211 10.764 -1.624 1.00 92.06 80 ALA A C 1
ATOM 610 O O . ALA A 1 80 ? -10.087 10.442 -2.032 1.00 92.06 80 ALA A O 1
ATOM 611 N N . THR A 1 81 ? -11.408 11.647 -0.646 1.00 92.94 81 THR A N 1
ATOM 612 C CA . THR A 1 81 ? -10.348 12.323 0.113 1.00 92.94 81 THR A CA 1
ATOM 613 C C . THR A 1 81 ? -9.487 11.325 0.893 1.00 92.94 81 THR A C 1
ATOM 615 O O . THR A 1 81 ? -9.894 10.187 1.136 1.00 92.94 81 THR A O 1
ATOM 618 N N . TYR A 1 82 ? -8.311 11.751 1.370 1.00 93.69 82 TYR A N 1
ATOM 619 C CA . TYR A 1 82 ? -7.482 10.911 2.245 1.00 93.69 82 TYR A CA 1
ATOM 620 C C . TYR A 1 82 ? -8.228 10.443 3.499 1.00 93.69 82 TYR A C 1
ATOM 622 O O . TYR A 1 82 ? -8.125 9.275 3.857 1.00 93.69 82 TYR A O 1
ATOM 630 N N . ALA A 1 83 ? -9.034 11.309 4.121 1.00 95.12 83 ALA A N 1
ATOM 631 C CA . ALA A 1 83 ? -9.829 10.941 5.290 1.00 95.12 83 ALA A CA 1
ATOM 632 C C . ALA A 1 83 ? -10.866 9.855 4.967 1.00 95.12 83 ALA A C 1
ATOM 634 O O . ALA A 1 83 ? -11.009 8.906 5.732 1.00 95.12 83 ALA A O 1
ATOM 635 N N . GLN A 1 84 ? -11.540 9.951 3.818 1.00 95.38 84 GLN A N 1
ATOM 636 C CA . GLN A 1 84 ? -12.506 8.939 3.375 1.00 95.38 84 GLN A CA 1
ATOM 637 C C . GLN A 1 84 ? -11.826 7.613 3.014 1.00 95.38 84 GLN A C 1
ATOM 639 O O . GLN A 1 84 ? -12.318 6.553 3.387 1.00 95.38 84 GLN A O 1
ATOM 644 N N . ARG A 1 85 ? -10.667 7.655 2.342 1.00 95.75 85 ARG A N 1
ATOM 645 C CA . ARG A 1 85 ? -9.868 6.455 2.039 1.00 95.75 85 ARG A CA 1
ATOM 646 C C . ARG A 1 85 ? -9.408 5.754 3.314 1.00 95.75 85 ARG A C 1
ATOM 648 O O . ARG A 1 85 ? -9.584 4.549 3.426 1.00 95.75 85 ARG A O 1
ATOM 655 N N . LEU A 1 86 ? -8.881 6.505 4.284 1.00 97.19 86 LEU A N 1
ATOM 656 C CA . LEU A 1 86 ? -8.508 5.955 5.588 1.00 97.19 86 LEU A CA 1
ATOM 657 C C . LEU A 1 86 ? -9.724 5.411 6.339 1.00 97.19 86 LEU A C 1
ATOM 659 O O . LEU A 1 86 ? -9.620 4.344 6.928 1.00 97.19 86 LEU A O 1
ATOM 663 N N . GLY A 1 87 ? -10.876 6.085 6.272 1.00 97.06 87 GLY A N 1
ATOM 664 C CA . GLY A 1 87 ? -12.133 5.580 6.829 1.00 97.06 87 GLY A CA 1
ATOM 665 C C . GLY A 1 87 ? -12.496 4.200 6.277 1.00 97.06 87 GLY A C 1
ATOM 666 O O . GLY A 1 87 ? -12.684 3.266 7.050 1.00 97.06 87 GLY A O 1
ATOM 667 N N . MET A 1 88 ? -12.493 4.043 4.950 1.00 97.62 88 MET A N 1
ATOM 668 C CA . MET A 1 88 ? -12.739 2.746 4.305 1.00 97.62 88 MET A CA 1
ATOM 669 C C . MET A 1 88 ? -11.664 1.699 4.640 1.00 97.62 88 MET A C 1
ATOM 671 O O . MET A 1 88 ? -11.990 0.534 4.826 1.00 97.62 88 MET A O 1
ATOM 675 N N . MET A 1 89 ? -10.390 2.089 4.761 1.00 97.62 89 MET A N 1
ATOM 676 C CA . MET A 1 89 ? -9.315 1.169 5.164 1.00 97.62 89 MET A CA 1
ATOM 677 C C . MET A 1 89 ? -9.446 0.706 6.620 1.00 97.62 89 MET A C 1
ATOM 679 O O . MET A 1 89 ? -9.112 -0.436 6.918 1.00 97.62 89 MET A O 1
ATOM 683 N N . ILE A 1 90 ? -9.927 1.564 7.525 1.00 97.19 90 ILE A N 1
ATOM 684 C CA . ILE A 1 90 ? -10.199 1.196 8.923 1.00 97.19 90 ILE A CA 1
ATOM 685 C C . ILE A 1 90 ? -11.352 0.194 8.988 1.00 97.19 90 ILE A C 1
ATOM 687 O O . ILE A 1 90 ? -11.223 -0.815 9.674 1.00 97.19 90 ILE A O 1
ATOM 691 N N . LEU A 1 91 ? -12.429 0.432 8.234 1.00 97.06 91 LEU A N 1
ATOM 692 C CA . LEU A 1 91 ? -13.544 -0.513 8.119 1.00 97.06 91 LEU A CA 1
ATOM 693 C C . LEU A 1 91 ? -13.073 -1.864 7.565 1.00 97.06 91 LEU A C 1
ATOM 695 O O . LEU A 1 91 ? -13.357 -2.899 8.155 1.00 97.06 91 LEU A O 1
ATOM 699 N N . LEU A 1 92 ? -12.247 -1.856 6.512 1.00 95.75 92 LEU A N 1
ATOM 700 C CA . LEU A 1 92 ? -11.651 -3.083 5.980 1.00 95.75 92 LEU A CA 1
ATOM 701 C C . LEU A 1 92 ? -10.808 -3.820 7.030 1.00 95.75 92 LEU A C 1
ATOM 703 O O . LEU 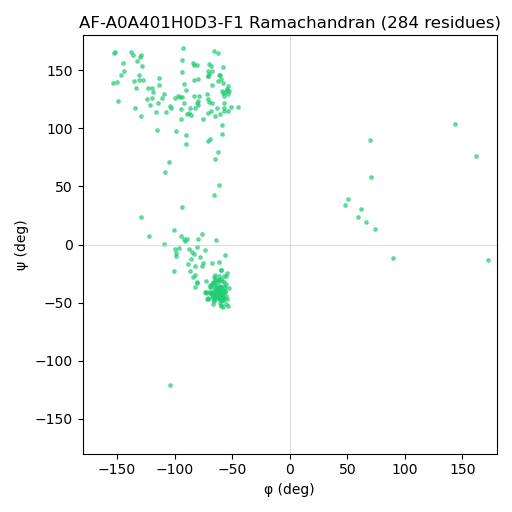A 1 92 ? -10.876 -5.042 7.131 1.00 95.75 92 LEU A O 1
ATOM 707 N N . ALA A 1 93 ? -10.001 -3.094 7.808 1.00 94.38 93 ALA A N 1
ATOM 708 C CA . ALA A 1 93 ? -9.184 -3.697 8.856 1.00 94.38 93 ALA A CA 1
ATOM 709 C C . ALA A 1 93 ? -10.045 -4.356 9.946 1.00 94.38 93 ALA A C 1
ATOM 711 O O . ALA A 1 93 ? -9.703 -5.442 10.412 1.00 94.38 93 ALA A O 1
ATOM 712 N N . GLN A 1 94 ? -11.163 -3.726 10.312 1.00 93.62 94 GLN A N 1
ATOM 713 C CA . GLN A 1 94 ? -12.137 -4.268 11.260 1.00 93.62 94 GLN A CA 1
ATOM 714 C C . GLN A 1 94 ? -12.836 -5.512 10.699 1.00 93.62 94 GLN A C 1
ATOM 716 O O . GLN A 1 94 ? -12.915 -6.521 11.392 1.00 93.62 94 GLN A O 1
ATOM 721 N N . ASP A 1 95 ? -13.266 -5.490 9.437 1.00 92.62 95 ASP A N 1
ATOM 722 C CA . ASP A 1 95 ? -13.900 -6.649 8.796 1.00 92.62 95 ASP A CA 1
ATOM 723 C C . ASP A 1 95 ? -12.939 -7.848 8.710 1.00 92.62 95 ASP A C 1
ATOM 725 O O . ASP A 1 95 ? -13.322 -8.979 9.008 1.00 92.62 95 ASP A O 1
ATOM 729 N N . ILE A 1 96 ? -11.667 -7.610 8.361 1.00 89.69 96 ILE A N 1
ATOM 730 C CA . ILE A 1 96 ? -10.627 -8.655 8.341 1.00 89.69 96 ILE A CA 1
ATOM 731 C C . ILE A 1 96 ? -10.431 -9.258 9.736 1.00 89.69 96 ILE A C 1
ATOM 733 O O . ILE A 1 96 ? -10.322 -10.479 9.857 1.00 89.69 96 ILE A O 1
ATOM 737 N N . ALA A 1 97 ? -10.380 -8.415 10.771 1.00 86.56 97 ALA A N 1
ATOM 738 C CA . ALA A 1 97 ? -10.253 -8.844 12.162 1.00 86.56 97 ALA A CA 1
ATOM 739 C C . ALA A 1 97 ? -11.453 -9.713 12.588 1.00 86.56 97 ALA A C 1
ATOM 741 O O . ALA A 1 97 ? -11.277 -10.812 13.099 1.00 86.56 97 ALA A O 1
ATOM 742 N N . HIS A 1 98 ? -12.679 -9.300 12.256 1.00 84.38 98 HIS A N 1
ATOM 743 C CA . HIS A 1 98 ? -13.888 -10.063 12.581 1.00 84.38 98 HIS A CA 1
ATOM 744 C C . HIS A 1 98 ? -14.002 -11.412 11.850 1.00 84.38 98 HIS A C 1
ATOM 746 O O . HIS A 1 98 ? -14.560 -12.358 12.408 1.00 84.38 98 HIS A O 1
ATOM 752 N N . HIS A 1 99 ? -13.494 -11.525 10.618 1.00 76.81 99 HIS A N 1
ATOM 753 C CA . HIS A 1 99 ? -13.568 -12.765 9.836 1.00 76.81 99 HIS A CA 1
ATOM 754 C C . HIS A 1 99 ? -12.480 -13.791 10.177 1.00 76.81 99 HIS A C 1
ATOM 756 O O . HIS A 1 99 ? -12.696 -14.989 9.984 1.00 76.81 99 HIS A O 1
ATOM 762 N N . GLN A 1 100 ? -11.316 -13.363 10.673 1.00 68.31 100 GLN A N 1
ATOM 763 C CA . GLN A 1 100 ? -10.241 -14.278 11.051 1.00 68.31 100 GLN A CA 1
ATOM 764 C C . GLN A 1 100 ? -10.322 -14.600 12.546 1.00 68.31 100 GLN A C 1
ATOM 766 O O . GLN A 1 100 ? -9.917 -13.801 13.378 1.00 68.31 100 GLN A O 1
ATOM 771 N N . GLN A 1 101 ? -10.724 -15.829 12.887 1.00 56.00 101 GLN A N 1
ATOM 772 C CA . GLN A 1 101 ? -10.670 -16.377 14.260 1.00 56.00 101 GLN A CA 1
ATOM 773 C C . GLN A 1 101 ? -9.253 -16.346 14.885 1.00 56.00 101 GLN A C 1
ATOM 775 O O . GLN A 1 101 ? -9.083 -16.644 16.061 1.00 56.00 101 GLN A O 1
ATOM 780 N N . GLU A 1 102 ? -8.226 -16.018 14.096 1.00 54.59 102 GLU A N 1
ATOM 781 C CA . GLU A 1 102 ? -6.830 -16.352 14.358 1.00 54.59 102 GLU A CA 1
ATOM 782 C C . GLU A 1 102 ? -5.871 -15.150 14.270 1.00 54.59 102 GLU A C 1
ATOM 784 O O . GLU A 1 102 ? -4.673 -15.325 14.025 1.00 54.59 102 GLU A O 1
ATOM 789 N N . GLY A 1 103 ? -6.363 -13.922 14.456 1.00 57.72 103 GLY A N 1
ATOM 790 C CA . GLY A 1 103 ? -5.480 -12.840 14.888 1.00 57.72 103 GLY A CA 1
ATOM 791 C C . GLY A 1 103 ? -5.771 -11.475 14.291 1.00 57.72 103 GLY A C 1
ATOM 792 O O . GLY A 1 103 ? -5.328 -11.141 13.186 1.00 57.72 103 GLY A O 1
ATOM 793 N N . ASP A 1 104 ? -6.377 -10.656 15.141 1.00 74.06 104 ASP A N 1
ATOM 794 C CA . ASP A 1 104 ? -6.505 -9.205 15.089 1.00 74.06 104 ASP A CA 1
ATOM 795 C C . ASP A 1 104 ? -5.135 -8.505 15.126 1.00 74.06 104 ASP A C 1
ATOM 797 O O . ASP A 1 104 ? -4.921 -7.646 15.968 1.00 74.06 104 ASP A O 1
ATOM 801 N N . ASN A 1 105 ? -4.156 -8.857 14.289 1.00 91.00 105 ASN A N 1
ATOM 802 C CA . ASN A 1 105 ? -2.853 -8.175 14.267 1.00 91.00 105 ASN A CA 1
ATOM 803 C C . ASN A 1 105 ? -2.709 -7.320 13.007 1.00 91.00 105 ASN A C 1
ATOM 805 O O . ASN A 1 105 ? -1.875 -7.571 12.134 1.00 91.00 105 ASN A O 1
ATOM 809 N N . ILE A 1 106 ? -3.589 -6.326 12.884 1.00 93.94 106 ILE A N 1
ATOM 810 C CA . ILE A 1 106 ? -3.692 -5.444 11.725 1.00 93.94 106 ILE A CA 1
ATOM 811 C C . ILE A 1 106 ? -3.650 -3.977 12.150 1.00 93.94 106 ILE A C 1
ATOM 813 O O . ILE A 1 106 ? -4.234 -3.572 13.155 1.00 93.94 106 ILE A O 1
ATOM 817 N N . ALA A 1 107 ? -2.972 -3.163 11.354 1.00 96.50 107 ALA A N 1
ATOM 818 C CA . ALA A 1 107 ? -2.969 -1.720 11.506 1.00 96.50 107 ALA A CA 1
ATOM 819 C C . ALA A 1 107 ? -3.269 -1.018 10.185 1.00 96.50 107 ALA A C 1
ATOM 821 O O . ALA A 1 107 ? -3.112 -1.582 9.099 1.00 96.50 107 ALA A O 1
ATOM 822 N N . VAL A 1 108 ? -3.665 0.246 10.295 1.00 97.88 108 VAL A N 1
ATOM 823 C CA . VAL A 1 108 ? -3.776 1.178 9.177 1.00 97.88 108 VAL A CA 1
ATOM 824 C C . VAL A 1 108 ? -2.822 2.336 9.438 1.00 97.88 108 VAL A C 1
ATOM 826 O O . VAL A 1 108 ? -2.824 2.916 10.528 1.00 97.88 108 VAL A O 1
ATOM 829 N N . ALA A 1 109 ? -2.025 2.693 8.437 1.00 98.00 109 ALA A N 1
ATOM 830 C CA . ALA A 1 109 ? -1.111 3.825 8.502 1.00 98.00 109 ALA A CA 1
ATOM 831 C C . ALA A 1 109 ? -1.200 4.708 7.260 1.00 98.00 109 ALA A C 1
ATOM 833 O O . ALA A 1 109 ? -1.598 4.278 6.174 1.00 98.00 109 ALA A O 1
ATOM 834 N N . ILE A 1 110 ? -0.768 5.950 7.435 1.00 97.19 110 ILE A N 1
ATOM 835 C CA . ILE A 1 110 ? -0.581 6.932 6.373 1.00 97.19 110 ILE A CA 1
ATOM 836 C C . ILE A 1 110 ? 0.886 7.358 6.341 1.00 97.19 110 ILE A C 1
ATOM 838 O O . ILE A 1 110 ? 1.476 7.606 7.389 1.00 97.19 110 ILE A O 1
ATOM 842 N N . ILE A 1 111 ? 1.478 7.419 5.150 1.00 96.50 111 ILE A N 1
ATOM 843 C CA . ILE A 1 111 ? 2.903 7.707 4.943 1.00 96.50 111 ILE A CA 1
ATOM 844 C C . ILE A 1 111 ? 3.100 8.790 3.887 1.00 96.50 111 ILE A C 1
ATOM 846 O O . ILE A 1 111 ? 2.356 8.859 2.905 1.00 96.50 111 ILE A O 1
ATOM 850 N N . ASP A 1 112 ? 4.130 9.610 4.069 1.00 94.12 112 ASP A N 1
ATOM 851 C CA . ASP A 1 112 ? 4.569 10.594 3.086 1.00 94.12 112 ASP A CA 1
ATOM 852 C C . ASP A 1 112 ? 5.846 10.160 2.368 1.00 94.12 112 ASP A C 1
ATOM 854 O O . ASP A 1 112 ? 6.925 10.706 2.582 1.00 94.12 112 ASP A O 1
ATOM 858 N N . GLU A 1 113 ? 5.725 9.149 1.512 1.00 93.25 113 GLU A N 1
ATOM 859 C CA . GLU A 1 113 ? 6.861 8.635 0.753 1.00 93.25 113 GLU A CA 1
ATOM 860 C C . GLU A 1 113 ? 6.396 8.078 -0.598 1.00 93.25 113 GLU A C 1
ATOM 862 O O . GLU A 1 113 ? 5.528 7.194 -0.619 1.00 93.25 113 GLU A O 1
ATOM 867 N N . PRO A 1 114 ? 6.931 8.560 -1.737 1.00 88.94 114 PRO A N 1
ATOM 868 C CA . PRO A 1 114 ? 6.496 8.129 -3.064 1.00 88.94 114 PRO A CA 1
ATOM 869 C C . PRO A 1 114 ? 7.075 6.807 -3.545 1.00 88.94 114 PRO A C 1
ATOM 871 O O . PRO A 1 114 ? 6.362 6.047 -4.204 1.00 88.94 114 PRO A O 1
ATOM 874 N N . THR A 1 115 ? 8.301 6.461 -3.165 1.00 91.19 115 THR A N 1
ATOM 875 C CA . THR A 1 115 ? 8.983 5.267 -3.688 1.00 91.19 115 THR A CA 1
ATOM 876 C C . THR A 1 115 ? 8.781 4.054 -2.782 1.00 91.19 115 THR A C 1
ATOM 878 O O . THR A 1 115 ? 8.419 4.190 -1.615 1.00 91.19 115 THR A O 1
ATOM 881 N N . PHE A 1 116 ? 8.958 2.839 -3.297 1.00 90.25 116 PHE A N 1
ATOM 882 C CA . PHE A 1 116 ? 8.912 1.626 -2.466 1.00 90.25 116 PHE A CA 1
ATOM 883 C C . PHE A 1 116 ? 10.152 1.493 -1.587 1.00 90.25 116 PHE A C 1
ATOM 885 O O . PHE A 1 116 ? 10.037 1.205 -0.400 1.00 90.25 116 PHE A O 1
ATOM 892 N N . VAL A 1 117 ? 11.321 1.795 -2.152 1.00 92.88 117 VAL A N 1
ATOM 893 C CA . VAL A 1 117 ? 12.594 1.814 -1.423 1.00 92.88 117 VAL A CA 1
ATOM 894 C C . VAL A 1 117 ? 12.540 2.813 -0.268 1.00 92.88 117 VAL A C 1
ATOM 896 O O . VAL A 1 117 ? 12.946 2.496 0.847 1.00 92.88 117 VAL A O 1
ATOM 899 N N . GLY A 1 118 ? 11.988 4.006 -0.495 1.00 93.75 118 GLY A N 1
ATOM 900 C CA . GLY A 1 118 ? 11.769 4.970 0.577 1.00 93.75 118 GLY A CA 1
ATOM 901 C C . GLY A 1 118 ? 10.783 4.455 1.627 1.00 93.75 118 GLY A C 1
ATOM 902 O O . GLY A 1 118 ? 11.070 4.553 2.819 1.00 93.75 118 GLY A O 1
ATOM 903 N N . LYS A 1 119 ? 9.647 3.864 1.209 1.00 94.81 119 LYS A N 1
ATOM 904 C CA . LYS A 1 119 ? 8.650 3.311 2.147 1.00 94.81 119 LYS A CA 1
ATOM 905 C C . LYS A 1 119 ? 9.287 2.270 3.054 1.00 94.81 119 LYS A C 1
ATOM 907 O O . LYS A 1 119 ? 9.084 2.343 4.257 1.00 94.81 119 LYS A O 1
ATOM 912 N N . SER A 1 120 ? 10.072 1.351 2.491 1.00 95.62 120 SER A N 1
ATOM 913 C CA . SER A 1 120 ? 10.800 0.326 3.244 1.00 95.62 120 SER A CA 1
ATOM 914 C C . SER A 1 120 ? 11.663 0.944 4.343 1.00 95.62 120 SER A C 1
ATOM 916 O O . SER A 1 120 ? 11.470 0.647 5.519 1.00 95.62 120 SER A O 1
ATOM 918 N N . LYS A 1 121 ? 12.517 1.914 3.994 1.00 94.88 121 LYS A N 1
ATOM 919 C CA . LYS A 1 121 ? 13.389 2.610 4.955 1.00 94.88 121 LYS A CA 1
ATOM 920 C C . LYS A 1 121 ? 12.609 3.293 6.081 1.00 94.88 121 LYS A C 1
ATOM 922 O O . LYS A 1 121 ? 12.973 3.163 7.249 1.00 94.88 121 LYS A O 1
ATOM 927 N N . VAL A 1 122 ? 11.545 4.024 5.739 1.00 96.31 122 VAL A N 1
ATOM 928 C CA . VAL A 1 122 ? 10.700 4.718 6.726 1.00 96.31 122 VAL A CA 1
ATOM 929 C C . VAL A 1 122 ? 9.990 3.712 7.634 1.00 96.31 122 VAL A C 1
ATOM 931 O O . VAL A 1 122 ? 9.969 3.903 8.849 1.00 96.31 122 VAL A O 1
ATOM 934 N N . LEU A 1 123 ? 9.448 2.632 7.066 1.00 96.81 123 LEU A N 1
ATOM 935 C CA . LEU A 1 123 ? 8.743 1.586 7.804 1.00 96.81 123 LEU A CA 1
ATOM 936 C C . LEU A 1 123 ? 9.674 0.819 8.741 1.00 96.81 123 LEU A C 1
ATOM 938 O O . LEU A 1 123 ? 9.333 0.667 9.908 1.00 96.81 123 LEU A O 1
ATOM 942 N N . LEU A 1 124 ? 10.842 0.373 8.273 1.00 95.44 124 LEU A N 1
ATOM 943 C CA . LEU A 1 124 ? 11.812 -0.352 9.098 1.00 95.44 124 LEU A CA 1
ATOM 944 C C . LEU A 1 124 ? 12.251 0.483 10.302 1.00 95.44 124 LEU A C 1
ATOM 946 O O . LEU A 1 124 ? 12.229 -0.006 11.431 1.00 95.44 124 LEU A O 1
ATOM 950 N N . LYS A 1 125 ? 12.572 1.766 10.081 1.00 95.12 125 LYS A N 1
ATOM 951 C CA . LYS A 1 125 ? 12.910 2.691 11.168 1.00 95.12 125 LYS A CA 1
ATOM 952 C C . LYS A 1 125 ? 11.754 2.826 12.163 1.00 95.12 125 LYS A C 1
ATOM 954 O O . LYS A 1 125 ? 11.945 2.620 13.359 1.00 95.12 125 LYS A O 1
ATOM 959 N N . PHE A 1 126 ? 10.557 3.136 11.664 1.00 96.00 126 PHE A N 1
ATOM 960 C CA . PHE A 1 126 ? 9.369 3.339 12.491 1.00 96.00 126 PHE A CA 1
ATOM 961 C C . PHE A 1 126 ? 9.000 2.095 13.313 1.00 96.00 126 PHE A C 1
ATOM 963 O O . PHE A 1 126 ? 8.723 2.189 14.509 1.00 96.00 126 PHE A O 1
ATOM 970 N N . LEU A 1 127 ? 9.004 0.917 12.687 1.00 95.19 127 LEU A N 1
ATOM 971 C CA . LEU A 1 127 ? 8.675 -0.345 13.346 1.00 95.19 127 LEU A CA 1
ATOM 972 C C . LEU A 1 127 ? 9.749 -0.751 14.354 1.00 95.19 127 LEU A C 1
ATOM 974 O O . LEU A 1 127 ? 9.400 -1.254 15.419 1.00 95.19 127 LEU A O 1
ATOM 978 N N . GLY A 1 128 ? 11.027 -0.488 14.066 1.00 93.75 128 GLY A N 1
ATOM 979 C CA . GLY A 1 128 ? 12.122 -0.723 15.005 1.00 93.75 128 GLY A CA 1
ATOM 980 C C . GLY A 1 128 ? 11.961 0.100 16.283 1.00 93.75 128 GLY A C 1
ATOM 981 O O . GLY A 1 128 ? 11.958 -0.455 17.382 1.00 93.75 128 GLY A O 1
ATOM 982 N N . GLU A 1 129 ? 11.734 1.409 16.145 1.00 93.19 129 GLU A N 1
ATOM 983 C CA . GLU A 1 129 ? 11.472 2.318 17.272 1.00 93.19 129 GLU A CA 1
ATOM 984 C C . GLU A 1 129 ? 10.235 1.882 18.072 1.00 93.19 129 GLU A C 1
ATOM 986 O O . GLU A 1 129 ? 10.252 1.830 19.307 1.00 93.19 129 GLU A O 1
ATOM 991 N N . ARG A 1 130 ? 9.165 1.496 17.371 1.00 92.00 130 ARG A N 1
ATOM 992 C CA . ARG A 1 130 ? 7.930 1.025 17.996 1.00 92.00 130 ARG A CA 1
ATOM 993 C C . ARG A 1 130 ? 8.121 -0.282 18.764 1.00 92.00 130 ARG A C 1
ATOM 995 O O . ARG A 1 130 ? 7.622 -0.393 19.880 1.00 92.00 130 ARG A O 1
ATOM 1002 N N . LEU A 1 131 ? 8.840 -1.255 18.210 1.00 91.44 131 LEU A N 1
ATOM 1003 C CA . LEU A 1 131 ? 9.112 -2.525 18.887 1.00 91.44 131 LEU A CA 1
ATOM 1004 C C . LEU A 1 131 ? 9.926 -2.321 20.160 1.00 91.44 131 LEU A C 1
ATOM 1006 O O . LEU A 1 131 ? 9.596 -2.909 21.187 1.00 91.44 131 LEU A O 1
ATOM 1010 N N . VAL A 1 132 ? 10.925 -1.434 20.134 1.00 90.19 132 VAL A N 1
ATOM 1011 C CA . VAL A 1 132 ? 11.663 -1.048 21.345 1.00 90.19 132 VAL A CA 1
ATOM 1012 C C . VAL A 1 132 ? 10.718 -0.436 22.380 1.00 90.19 132 VAL A C 1
ATOM 1014 O O . VAL A 1 132 ? 10.782 -0.806 23.551 1.00 90.19 132 VAL A O 1
ATOM 1017 N N . SER A 1 133 ? 9.803 0.445 21.964 1.00 89.44 133 SER A N 1
ATOM 1018 C CA . SER A 1 133 ? 8.826 1.062 22.869 1.00 89.44 133 SER A CA 1
ATOM 1019 C C . SER A 1 133 ? 7.849 0.058 23.485 1.00 89.44 133 SER A C 1
ATOM 1021 O O . SER A 1 133 ? 7.481 0.228 24.642 1.00 89.44 133 SER A O 1
ATOM 1023 N N . VAL A 1 134 ? 7.407 -0.953 22.734 1.00 87.44 134 VAL A N 1
ATOM 1024 C CA . VAL A 1 134 ? 6.426 -1.945 23.209 1.00 87.44 134 VAL A CA 1
ATOM 1025 C C . VAL A 1 134 ? 7.086 -3.033 24.066 1.00 87.44 134 VAL A C 1
ATOM 1027 O O . VAL A 1 134 ? 6.469 -3.526 25.005 1.00 87.44 134 VAL A O 1
ATOM 1030 N N . LEU A 1 135 ? 8.337 -3.404 23.773 1.00 86.06 135 LEU A N 1
ATOM 1031 C CA . LEU A 1 135 ? 9.089 -4.430 24.513 1.00 86.06 135 LEU A CA 1
ATOM 1032 C C . LEU A 1 135 ? 9.815 -3.889 25.753 1.00 86.06 135 LEU A C 1
ATOM 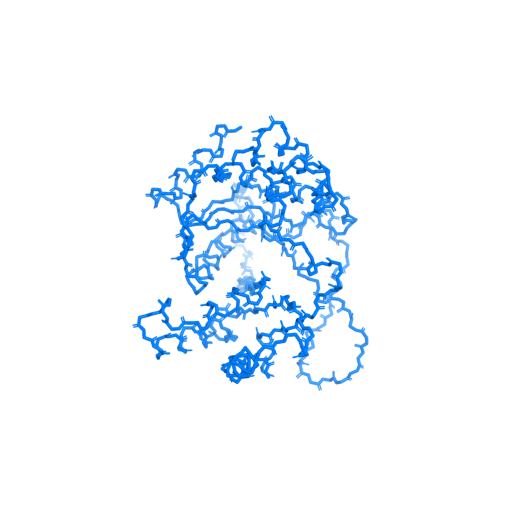1034 O O . LEU A 1 135 ? 10.325 -4.669 26.563 1.00 86.06 135 LEU A O 1
ATOM 1038 N N . SER A 1 136 ? 9.920 -2.567 25.900 1.00 82.88 136 SER A N 1
ATOM 1039 C CA . SER A 1 136 ? 10.527 -1.968 27.086 1.00 82.88 136 SER A CA 1
ATOM 1040 C C . SER A 1 136 ? 9.593 -2.147 28.287 1.00 82.88 136 SER A C 1
ATOM 1042 O O .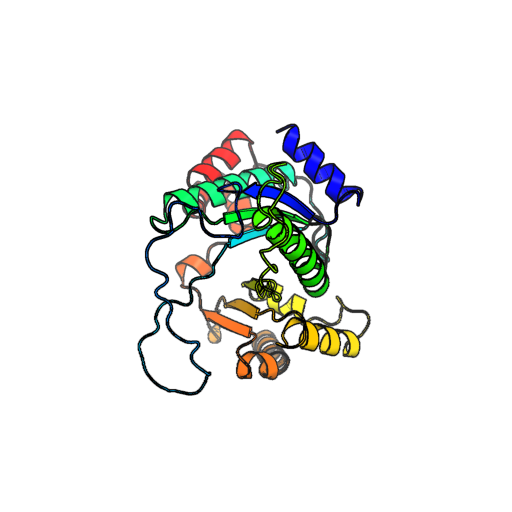 SER A 1 136 ? 8.430 -1.751 28.206 1.00 82.88 136 SER A O 1
ATOM 1044 N N . PRO A 1 137 ? 10.061 -2.743 29.402 1.00 68.38 137 PRO A N 1
ATOM 1045 C CA . PRO A 1 137 ? 9.234 -2.877 30.591 1.00 68.38 137 PRO A CA 1
ATOM 1046 C C . PRO A 1 137 ? 8.831 -1.484 31.094 1.00 68.38 137 PRO A C 1
ATOM 1048 O O . PRO A 1 137 ? 9.632 -0.548 30.988 1.00 68.38 137 PRO A O 1
ATOM 1051 N N . PRO A 1 138 ? 7.621 -1.322 31.655 1.00 61.91 138 PRO A N 1
ATOM 1052 C CA . PRO A 1 138 ? 7.268 -0.082 32.322 1.00 61.91 138 PRO A CA 1
ATOM 1053 C C . PRO A 1 138 ? 8.295 0.165 33.425 1.00 61.91 138 PRO A C 1
ATOM 1055 O O . PRO A 1 138 ? 8.562 -0.725 34.233 1.00 61.91 138 PRO A O 1
ATOM 1058 N N . SER A 1 139 ? 8.892 1.356 33.439 1.00 55.41 139 SER A N 1
ATOM 1059 C CA . SER A 1 139 ? 9.822 1.801 34.474 1.00 55.41 139 SER A CA 1
ATOM 1060 C C . SER A 1 139 ? 9.093 1.910 35.817 1.00 55.41 139 SER A C 1
ATOM 1062 O O . SER A 1 139 ? 8.775 3.000 36.284 1.00 55.41 139 SER A O 1
ATOM 1064 N N . THR A 1 140 ? 8.775 0.785 36.452 1.00 52.00 140 THR A N 1
ATOM 1065 C CA . THR A 1 140 ? 8.425 0.750 37.867 1.00 52.00 140 THR A CA 1
ATOM 1066 C C . THR A 1 140 ? 9.678 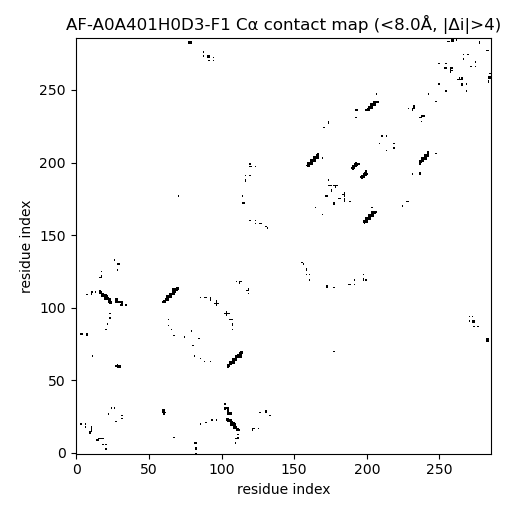1.161 38.619 1.00 52.00 140 THR A C 1
ATOM 1068 O O . THR A 1 140 ? 10.665 0.430 38.600 1.00 52.00 140 THR A O 1
ATOM 1071 N N . GLY A 1 141 ? 9.656 2.349 39.226 1.00 51.41 141 GLY A N 1
ATOM 1072 C CA . GLY A 1 141 ? 10.753 2.952 39.990 1.00 51.41 141 GLY A CA 1
ATOM 1073 C C . GLY A 1 141 ? 11.116 2.212 41.282 1.00 51.41 141 GLY A C 1
ATOM 1074 O O . GLY A 1 141 ? 11.325 2.846 42.311 1.00 51.41 141 GLY A O 1
ATOM 1075 N N . ALA A 1 142 ? 11.167 0.882 41.251 1.00 51.09 142 ALA A N 1
ATOM 1076 C CA . ALA A 1 142 ? 11.726 0.076 42.317 1.00 51.09 142 ALA A CA 1
ATOM 1077 C C . ALA A 1 142 ? 13.256 0.009 42.134 1.00 51.09 142 ALA A C 1
ATOM 1079 O O . ALA A 1 142 ? 13.718 -0.328 41.040 1.00 51.09 142 ALA A O 1
ATOM 1080 N N . PRO A 1 143 ? 14.056 0.325 43.167 1.00 47.31 143 PRO A N 1
ATOM 1081 C CA . PRO A 1 143 ? 15.500 0.147 43.109 1.00 47.31 143 PRO A CA 1
ATOM 1082 C C . PRO A 1 143 ? 15.813 -1.345 42.937 1.00 47.31 143 PRO A C 1
ATOM 1084 O O . PRO A 1 143 ? 15.463 -2.169 43.781 1.00 47.31 143 PRO A O 1
ATOM 1087 N N . VAL A 1 144 ? 16.440 -1.691 41.813 1.00 56.16 144 VAL A N 1
ATOM 1088 C CA . VAL A 1 144 ? 16.910 -3.051 41.532 1.00 56.16 144 VAL A CA 1
ATOM 1089 C C . VAL A 1 144 ? 18.121 -3.331 42.440 1.00 56.16 144 VAL A C 1
ATOM 1091 O O . VAL A 1 144 ? 19.034 -2.502 42.472 1.00 56.16 144 VAL A O 1
ATOM 1094 N N . PRO A 1 145 ? 18.161 -4.451 43.189 1.00 49.81 145 PRO A N 1
ATOM 1095 C CA . PRO A 1 145 ? 19.335 -4.844 43.967 1.00 49.81 145 PRO A CA 1
ATOM 1096 C C . PRO A 1 145 ? 20.562 -5.002 43.060 1.00 49.81 145 PRO A C 1
ATOM 1098 O O . PRO A 1 145 ? 20.455 -5.559 41.968 1.00 49.81 145 PRO A O 1
ATOM 1101 N N . ALA A 1 146 ? 21.722 -4.537 43.525 1.00 54.91 146 ALA A N 1
ATOM 1102 C CA . ALA A 1 146 ? 22.963 -4.390 42.757 1.00 54.91 146 ALA A CA 1
ATOM 1103 C C . ALA A 1 146 ? 23.608 -5.697 42.230 1.00 54.91 146 ALA A C 1
ATOM 1105 O O . ALA A 1 146 ? 24.660 -5.628 41.600 1.00 54.91 146 ALA A O 1
ATOM 1106 N N . ASP A 1 147 ? 22.980 -6.862 42.421 1.00 47.81 147 ASP A N 1
ATOM 1107 C CA . ASP A 1 147 ? 23.588 -8.177 42.160 1.00 47.81 147 ASP A CA 1
ATOM 1108 C C . ASP A 1 147 ? 23.025 -8.926 40.939 1.00 47.81 147 ASP A C 1
ATOM 1110 O O . ASP A 1 147 ? 23.492 -10.015 40.609 1.00 47.81 147 ASP A O 1
ATOM 1114 N N . PHE A 1 148 ? 22.063 -8.356 40.207 1.00 48.12 148 PHE A N 1
ATOM 1115 C CA . PHE A 1 148 ? 21.612 -8.933 38.937 1.00 48.12 148 PHE A CA 1
ATOM 1116 C C . PHE A 1 148 ? 22.284 -8.227 37.762 1.00 48.12 148 PHE A C 1
ATOM 1118 O O . PHE A 1 148 ? 21.838 -7.178 37.298 1.00 48.12 148 PHE A O 1
ATOM 1125 N N . SER A 1 149 ? 23.358 -8.834 37.251 1.00 45.53 149 SER A N 1
ATOM 1126 C CA . SER A 1 149 ? 23.878 -8.483 35.928 1.00 45.53 149 SER A CA 1
ATOM 1127 C C . SER A 1 149 ? 22.755 -8.666 34.897 1.00 45.53 149 SER A C 1
ATOM 1129 O O . SER A 1 149 ? 22.195 -9.763 34.808 1.00 45.53 149 SER A O 1
ATOM 1131 N N . PRO A 1 150 ? 22.370 -7.624 34.138 1.00 45.56 150 PRO A N 1
ATOM 1132 C CA . PRO A 1 150 ? 21.340 -7.767 33.121 1.00 45.56 150 PRO A CA 1
ATOM 1133 C C . PRO A 1 150 ? 21.823 -8.769 32.064 1.00 45.56 150 PRO A C 1
ATOM 1135 O O . PRO A 1 150 ? 23.003 -8.730 31.710 1.00 45.56 150 PRO A O 1
ATOM 1138 N N . PRO A 1 151 ? 20.956 -9.649 31.528 1.00 42.28 151 PRO A N 1
ATOM 1139 C CA . PRO A 1 151 ? 21.323 -10.494 30.402 1.00 42.28 151 PRO A CA 1
ATOM 1140 C C . PRO A 1 151 ? 21.730 -9.600 29.224 1.00 42.28 151 PRO A C 1
ATOM 1142 O O . PRO A 1 151 ? 20.909 -8.974 28.548 1.00 42.28 151 PRO A O 1
ATOM 1145 N N . THR A 1 152 ? 23.038 -9.506 29.017 1.00 45.84 152 THR A N 1
ATOM 1146 C CA . THR A 1 152 ? 23.689 -8.874 27.880 1.00 45.84 152 THR A CA 1
ATOM 1147 C C . THR A 1 152 ? 23.426 -9.728 26.650 1.00 45.84 152 THR A C 1
ATOM 1149 O O . THR A 1 152 ? 24.166 -10.669 26.405 1.00 45.84 152 THR A O 1
ATOM 1152 N N . THR A 1 153 ? 22.332 -9.417 25.949 1.00 45.94 153 THR A N 1
ATOM 1153 C CA . THR A 1 153 ? 22.137 -9.420 24.482 1.00 45.94 153 THR A CA 1
ATOM 1154 C C . THR A 1 153 ? 20.632 -9.439 24.209 1.00 45.94 153 THR A C 1
ATOM 1156 O O . THR A 1 153 ? 20.060 -10.472 23.861 1.00 45.94 153 THR A O 1
ATOM 1159 N N . LYS A 1 154 ? 19.943 -8.301 24.373 1.00 51.34 154 LYS A N 1
ATOM 1160 C CA . LYS A 1 154 ? 18.610 -8.143 23.772 1.00 51.34 154 LYS A CA 1
ATOM 1161 C C . LYS A 1 154 ? 18.822 -8.009 22.266 1.00 51.34 154 LYS A C 1
ATOM 1163 O O . LYS A 1 154 ? 19.032 -6.900 21.784 1.00 51.34 154 LYS A O 1
ATOM 1168 N N . SER A 1 155 ? 18.848 -9.125 21.535 1.00 57.41 155 SER A N 1
ATOM 1169 C CA . SER A 1 155 ? 18.790 -9.073 20.074 1.00 57.41 155 SER A CA 1
ATOM 1170 C C . SER A 1 155 ? 17.511 -8.329 19.709 1.00 57.41 155 SER A C 1
ATOM 1172 O O . SER A 1 155 ? 16.415 -8.764 20.075 1.00 57.41 155 SER A O 1
ATOM 1174 N N . THR A 1 156 ? 17.633 -7.186 19.044 1.00 60.16 156 THR A N 1
ATOM 1175 C CA . THR A 1 156 ? 16.468 -6.532 18.453 1.00 60.16 156 THR A CA 1
ATOM 1176 C C . THR A 1 156 ? 15.806 -7.532 17.506 1.00 60.16 156 THR A C 1
ATOM 1178 O O . THR A 1 156 ? 16.525 -8.159 16.723 1.00 60.16 156 THR A O 1
ATOM 1181 N N . PRO A 1 157 ? 14.480 -7.728 17.588 1.00 73.88 157 PRO A N 1
ATOM 1182 C CA . PRO A 1 157 ? 13.783 -8.629 16.681 1.00 73.88 157 PRO A CA 1
ATOM 1183 C C . PRO A 1 157 ? 14.086 -8.236 15.233 1.00 73.88 157 PRO A C 1
ATOM 1185 O O . PRO A 1 157 ? 14.050 -7.055 14.882 1.00 73.88 157 PRO A O 1
ATOM 1188 N N . HIS A 1 158 ? 14.417 -9.232 14.417 1.00 83.81 158 HIS A N 1
ATOM 1189 C CA . HIS A 1 158 ? 14.677 -9.037 13.000 1.00 83.81 158 HIS A CA 1
ATOM 1190 C C . HIS A 1 158 ? 13.371 -8.645 12.297 1.00 83.81 158 HIS A C 1
ATOM 1192 O O . HIS A 1 158 ? 12.381 -9.372 12.371 1.00 83.81 158 HIS A O 1
ATOM 1198 N N . LEU A 1 159 ? 13.356 -7.483 11.645 1.00 90.31 159 LEU A N 1
ATOM 1199 C CA . LEU A 1 159 ? 12.192 -6.971 10.929 1.00 90.31 159 LEU A CA 1
ATOM 1200 C C . LEU A 1 159 ? 12.282 -7.345 9.456 1.00 90.31 159 LEU A C 1
ATOM 1202 O O . LEU A 1 159 ? 13.262 -7.016 8.801 1.00 90.31 159 LEU A O 1
ATOM 1206 N N . GLN A 1 160 ? 11.224 -7.964 8.940 1.00 92.94 160 GLN A N 1
ATOM 1207 C CA . GLN A 1 160 ? 11.092 -8.293 7.527 1.00 92.94 160 GLN A CA 1
ATOM 1208 C C . GLN A 1 160 ? 9.814 -7.661 6.972 1.00 92.94 160 GLN A C 1
ATOM 1210 O O . GLN A 1 160 ? 8.760 -7.718 7.611 1.00 92.94 160 GLN A O 1
ATOM 1215 N N . LEU A 1 161 ? 9.895 -7.041 5.793 1.00 95.44 161 LEU A N 1
ATOM 1216 C CA . LEU A 1 161 ? 8.744 -6.419 5.137 1.00 95.44 161 LEU A CA 1
ATOM 1217 C C . LEU A 1 161 ? 8.323 -7.221 3.912 1.00 95.44 161 LEU A C 1
ATOM 1219 O O . LEU A 1 161 ? 9.133 -7.477 3.027 1.00 95.44 161 LEU A O 1
ATOM 1223 N N . VAL A 1 162 ? 7.034 -7.538 3.811 1.00 96.06 162 VAL A N 1
ATOM 1224 C CA . VAL A 1 162 ? 6.468 -8.181 2.621 1.00 96.06 162 VAL A CA 1
ATOM 1225 C C . VAL A 1 162 ? 5.451 -7.252 1.973 1.00 96.06 162 VAL A C 1
ATOM 1227 O O . VAL A 1 162 ? 4.409 -6.937 2.548 1.00 96.06 162 VAL A O 1
ATOM 1230 N N . PHE A 1 163 ? 5.760 -6.793 0.763 1.00 96.44 163 PHE A N 1
ATOM 1231 C CA . PHE A 1 163 ? 4.890 -5.931 -0.024 1.00 96.44 163 PHE A CA 1
ATOM 1232 C C . PHE A 1 163 ? 3.953 -6.777 -0.884 1.00 96.44 163 PHE A C 1
ATOM 1234 O O . PHE A 1 163 ? 4.385 -7.414 -1.843 1.00 96.44 163 PHE A O 1
ATOM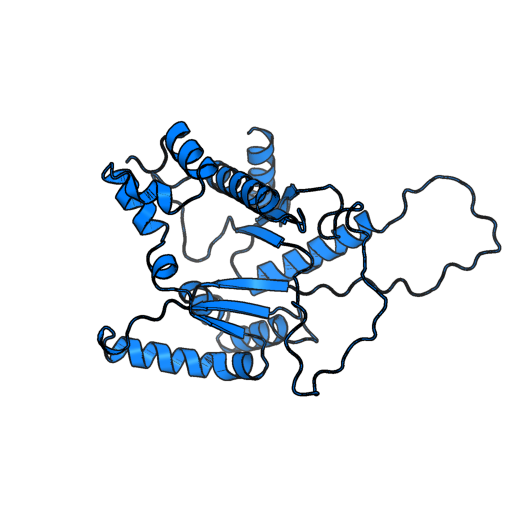 1241 N N . VAL A 1 164 ? 2.657 -6.742 -0.574 1.00 95.31 164 VAL A N 1
ATOM 1242 C CA . VAL A 1 164 ? 1.620 -7.324 -1.433 1.00 95.31 164 VAL A CA 1
ATOM 1243 C C . VAL A 1 164 ? 1.200 -6.284 -2.468 1.00 95.31 164 VAL A C 1
ATOM 1245 O O . VAL A 1 164 ? 0.706 -5.211 -2.117 1.00 95.31 164 VAL A O 1
ATOM 1248 N N . VAL A 1 165 ? 1.424 -6.581 -3.746 1.00 94.44 165 VAL A N 1
ATOM 1249 C CA . VAL A 1 165 ? 1.217 -5.641 -4.857 1.00 94.44 165 VAL A CA 1
ATOM 1250 C C . VAL A 1 165 ? 0.508 -6.306 -6.036 1.00 94.44 165 VAL A C 1
ATOM 1252 O O . VAL A 1 165 ? 0.451 -7.527 -6.135 1.00 94.44 165 VAL A O 1
ATOM 1255 N N . GLY A 1 166 ? -0.045 -5.503 -6.945 1.00 91.75 166 GLY A N 1
ATOM 1256 C CA . GLY A 1 166 ? -0.485 -5.977 -8.261 1.00 91.75 166 GLY A CA 1
ATOM 1257 C C . GLY A 1 166 ? 0.605 -5.808 -9.323 1.00 91.75 166 GLY A C 1
ATOM 1258 O O . GLY A 1 166 ? 1.579 -5.085 -9.099 1.00 91.75 166 GLY A O 1
ATOM 1259 N N . MET A 1 167 ? 0.397 -6.408 -10.498 1.00 89.88 167 MET A N 1
ATOM 1260 C CA . MET A 1 167 ? 1.351 -6.360 -11.618 1.00 89.88 167 MET A CA 1
ATOM 1261 C C . MET A 1 167 ? 1.744 -4.928 -12.018 1.00 89.88 167 MET A C 1
ATOM 1263 O O . MET A 1 167 ? 2.928 -4.616 -12.071 1.00 89.88 167 MET A O 1
ATOM 1267 N N . ASP A 1 168 ? 0.774 -4.017 -12.166 1.00 88.81 168 ASP A N 1
ATOM 1268 C CA . ASP A 1 168 ? 1.039 -2.605 -12.503 1.00 88.81 168 ASP A CA 1
ATOM 1269 C C . ASP A 1 168 ? 1.973 -1.913 -11.499 1.00 88.81 168 ASP A C 1
ATOM 1271 O O . ASP A 1 168 ? 2.704 -0.978 -11.824 1.00 88.81 168 ASP A O 1
ATOM 1275 N N . THR A 1 169 ? 1.901 -2.315 -10.231 1.00 92.00 169 THR A N 1
ATOM 1276 C CA . THR A 1 169 ? 2.729 -1.762 -9.160 1.00 92.00 169 THR A CA 1
ATOM 1277 C C . THR A 1 169 ? 4.106 -2.411 -9.138 1.00 92.00 169 THR A C 1
ATOM 1279 O O . THR A 1 169 ? 5.087 -1.703 -8.908 1.00 92.00 169 THR A O 1
ATOM 1282 N N . LEU A 1 170 ? 4.194 -3.713 -9.422 1.00 94.94 170 LEU A N 1
ATOM 1283 C CA . LEU A 1 170 ? 5.467 -4.402 -9.607 1.00 94.94 170 LEU A CA 1
ATOM 1284 C C . LEU A 1 170 ? 6.243 -3.788 -10.781 1.00 94.94 170 LEU A C 1
ATOM 1286 O O . LEU A 1 170 ? 7.405 -3.437 -10.618 1.00 94.94 170 LEU A O 1
ATOM 1290 N N . GLU A 1 171 ? 5.598 -3.536 -11.920 1.00 93.00 171 GLU A N 1
ATOM 1291 C CA . GLU A 1 171 ? 6.231 -2.854 -13.057 1.00 93.00 171 GLU A CA 1
ATOM 1292 C C . GLU A 1 171 ? 6.801 -1.487 -12.674 1.00 93.00 171 GLU A C 1
ATOM 1294 O O . GLU A 1 171 ? 7.915 -1.135 -13.060 1.00 93.00 171 GLU A O 1
ATOM 1299 N N . ARG A 1 172 ? 6.077 -0.721 -11.850 1.00 92.38 172 ARG A N 1
ATOM 1300 C CA . ARG A 1 172 ? 6.562 0.573 -11.351 1.00 92.38 172 ARG A CA 1
ATOM 1301 C C . ARG A 1 172 ? 7.736 0.436 -10.392 1.00 92.38 172 ARG A C 1
ATOM 1303 O O . ARG A 1 172 ? 8.629 1.273 -10.436 1.00 92.38 172 ARG A O 1
ATOM 1310 N N . LEU A 1 173 ? 7.765 -0.593 -9.545 1.00 94.69 173 LEU A N 1
ATOM 1311 C CA . LEU A 1 173 ? 8.906 -0.853 -8.663 1.00 94.69 173 LEU A CA 1
ATOM 1312 C C . LEU A 1 173 ? 10.207 -1.012 -9.469 1.00 94.69 173 LEU A C 1
ATOM 1314 O O . LEU A 1 173 ? 11.251 -0.531 -9.037 1.00 94.69 173 LEU A O 1
ATOM 1318 N N . PHE A 1 174 ? 10.121 -1.614 -10.653 1.00 95.12 174 PHE A N 1
ATOM 1319 C CA . PHE A 1 174 ? 11.240 -1.895 -11.557 1.00 95.12 174 PHE A CA 1
ATOM 1320 C C . PHE A 1 174 ? 11.363 -0.900 -12.724 1.00 95.12 174 PHE A C 1
ATOM 1322 O O . PHE A 1 174 ? 12.112 -1.141 -13.669 1.00 95.12 174 PHE A O 1
ATOM 1329 N N . ALA A 1 175 ? 10.645 0.226 -12.686 1.00 92.19 175 ALA A N 1
ATOM 1330 C CA . ALA A 1 175 ? 10.710 1.228 -13.743 1.00 92.19 175 ALA A CA 1
ATOM 1331 C C . ALA A 1 175 ? 11.778 2.295 -13.424 1.00 92.19 175 ALA A C 1
ATOM 1333 O O . ALA A 1 175 ? 11.634 3.018 -12.431 1.00 92.19 175 ALA A O 1
ATOM 1334 N N . PRO A 1 176 ? 12.793 2.500 -14.293 1.00 92.88 176 PRO A N 1
ATOM 1335 C CA . PRO A 1 176 ? 13.901 3.425 -14.026 1.00 92.88 176 PRO A CA 1
ATOM 1336 C C . PRO A 1 176 ? 13.483 4.868 -13.730 1.00 92.88 176 PRO A C 1
ATOM 1338 O O . PRO A 1 176 ? 14.174 5.567 -13.002 1.00 92.88 176 PRO A O 1
ATOM 1341 N N . ARG A 1 177 ? 12.328 5.313 -14.243 1.00 91.88 177 ARG A N 1
ATOM 1342 C CA . ARG A 1 177 ? 11.806 6.679 -14.051 1.00 91.88 177 ARG A CA 1
ATOM 1343 C C . ARG A 1 177 ? 11.514 7.064 -12.593 1.00 91.88 177 ARG A C 1
ATOM 1345 O O . ARG A 1 177 ? 11.319 8.242 -12.323 1.00 91.88 177 ARG A O 1
ATOM 1352 N N . TYR A 1 178 ? 11.443 6.099 -11.673 1.00 90.56 178 TYR A N 1
ATOM 1353 C CA . TYR A 1 178 ? 11.267 6.360 -10.235 1.00 90.56 178 TYR A CA 1
ATOM 1354 C C . TYR A 1 178 ? 12.591 6.418 -9.463 1.00 90.56 178 TYR A C 1
ATOM 1356 O O . TYR A 1 178 ? 12.585 6.498 -8.235 1.00 90.56 178 TYR A O 1
ATOM 1364 N N . TYR A 1 179 ? 13.713 6.377 -10.178 1.00 93.44 179 TYR A N 1
ATOM 1365 C CA . TYR A 1 179 ? 15.065 6.385 -9.641 1.00 93.44 179 TYR A CA 1
ATOM 1366 C C . TYR A 1 179 ? 15.884 7.471 -10.339 1.00 93.44 179 TYR A C 1
ATOM 1368 O O . TYR A 1 179 ? 15.503 7.970 -11.397 1.00 93.44 179 TYR A O 1
ATOM 1376 N N . ALA A 1 180 ? 17.013 7.852 -9.740 1.00 93.75 180 ALA A N 1
ATOM 1377 C CA . ALA A 1 180 ? 17.901 8.850 -10.334 1.00 93.75 180 ALA A CA 1
ATOM 1378 C C . ALA A 1 180 ? 18.553 8.341 -11.634 1.00 93.75 180 ALA A C 1
ATOM 1380 O O . ALA A 1 180 ? 18.738 9.109 -12.576 1.00 93.75 180 ALA A O 1
ATOM 1381 N N . SER A 1 181 ? 18.836 7.038 -11.712 1.00 94.62 181 SER A N 1
ATOM 1382 C CA . SER A 1 181 ? 19.342 6.363 -12.905 1.00 94.62 181 SER A CA 1
ATOM 1383 C C . SER A 1 181 ? 18.937 4.876 -12.925 1.00 94.62 181 SER A C 1
ATOM 1385 O O . SER A 1 181 ? 18.545 4.325 -11.889 1.00 94.62 181 SER A O 1
ATOM 1387 N N . PRO A 1 182 ? 19.044 4.181 -14.076 1.00 93.69 182 PRO A N 1
ATOM 1388 C CA . PRO A 1 182 ? 18.868 2.728 -14.135 1.00 93.69 182 PRO A CA 1
ATOM 1389 C C . PRO A 1 182 ? 19.850 1.954 -13.239 1.00 93.69 182 PRO A C 1
ATOM 1391 O O . PRO A 1 182 ? 19.506 0.892 -12.724 1.00 93.69 182 PRO A O 1
ATOM 1394 N N . GLU A 1 183 ? 21.060 2.476 -13.029 1.00 94.69 183 GLU A N 1
ATOM 1395 C CA . GLU A 1 183 ? 22.048 1.875 -12.128 1.00 94.69 183 GLU A CA 1
ATOM 1396 C C . GLU A 1 183 ? 21.624 2.029 -10.662 1.00 94.69 183 GLU A C 1
ATOM 1398 O O . GLU A 1 183 ? 21.580 1.041 -9.924 1.00 94.69 183 GLU A O 1
ATOM 1403 N N . ASP A 1 184 ? 21.186 3.230 -10.271 1.00 94.94 184 ASP A N 1
ATOM 1404 C CA . ASP A 1 184 ? 20.651 3.494 -8.930 1.00 94.94 184 ASP A CA 1
ATOM 1405 C C . ASP A 1 184 ? 19.421 2.642 -8.629 1.00 94.94 184 ASP A C 1
ATOM 1407 O O . ASP A 1 184 ? 19.247 2.186 -7.497 1.00 94.94 184 ASP A O 1
ATOM 1411 N N . MET A 1 185 ? 18.576 2.394 -9.635 1.00 95.44 185 MET A N 1
ATOM 1412 C CA . MET A 1 185 ? 17.461 1.458 -9.523 1.00 95.44 185 MET A CA 1
ATOM 1413 C C . MET A 1 185 ? 17.955 0.062 -9.150 1.00 95.44 185 MET A C 1
ATOM 1415 O O . MET A 1 185 ? 17.495 -0.498 -8.158 1.00 95.44 185 MET A O 1
ATOM 1419 N N . ARG A 1 186 ? 18.905 -0.498 -9.910 1.00 93.38 186 ARG A N 1
ATOM 1420 C CA . ARG A 1 186 ? 19.433 -1.847 -9.651 1.00 93.38 186 ARG A CA 1
ATOM 1421 C C . ARG A 1 186 ? 20.062 -1.943 -8.264 1.00 93.38 186 ARG A C 1
ATOM 1423 O O . ARG A 1 186 ? 19.776 -2.894 -7.540 1.00 93.38 186 ARG A O 1
ATOM 1430 N N . LEU A 1 187 ? 20.870 -0.957 -7.869 1.00 94.88 187 LEU A N 1
ATOM 1431 C CA . LEU A 1 187 ? 21.482 -0.904 -6.537 1.00 94.88 187 LEU A CA 1
ATOM 1432 C C . LEU A 1 187 ? 20.427 -0.811 -5.430 1.00 94.88 187 LEU A C 1
ATOM 1434 O O . LEU A 1 187 ? 20.504 -1.528 -4.431 1.00 94.88 187 LEU A O 1
ATOM 1438 N N . SER A 1 188 ? 19.413 0.033 -5.622 1.00 96.00 188 SER A N 1
ATOM 1439 C CA . SER A 1 188 ? 18.338 0.219 -4.649 1.00 96.00 188 SER A CA 1
ATOM 1440 C C . SER A 1 188 ? 17.475 -1.029 -4.495 1.00 96.00 188 SER A C 1
ATOM 1442 O O . SER A 1 188 ? 17.139 -1.385 -3.370 1.00 96.00 188 SER A O 1
ATOM 1444 N N . LEU A 1 189 ? 17.143 -1.711 -5.594 1.00 96.00 189 LEU A N 1
ATOM 1445 C CA . LEU A 1 189 ? 16.358 -2.947 -5.579 1.00 96.00 189 LEU A CA 1
ATOM 1446 C C . LEU A 1 189 ? 17.140 -4.115 -4.982 1.00 96.00 189 LEU A C 1
ATOM 1448 O O . LEU A 1 189 ? 16.590 -4.853 -4.171 1.00 96.00 189 LEU A O 1
ATOM 1452 N N . ARG A 1 190 ? 18.432 -4.244 -5.308 1.00 94.81 190 ARG A N 1
ATOM 1453 C CA . ARG A 1 190 ? 19.301 -5.253 -4.687 1.00 94.81 190 ARG A CA 1
ATOM 1454 C C . ARG A 1 190 ? 19.399 -5.058 -3.188 1.00 94.81 190 ARG A C 1
ATOM 1456 O O . ARG A 1 190 ? 19.246 -6.025 -2.461 1.00 94.81 190 ARG A O 1
ATOM 1463 N N . ARG A 1 191 ? 19.577 -3.822 -2.718 1.00 95.31 191 ARG A N 1
ATOM 1464 C CA . ARG A 1 191 ? 19.546 -3.524 -1.281 1.00 95.31 191 ARG A CA 1
ATOM 1465 C C . ARG A 1 191 ? 18.170 -3.790 -0.668 1.00 95.31 191 ARG A C 1
ATOM 1467 O O . ARG A 1 191 ? 18.099 -4.359 0.411 1.00 95.31 191 ARG A O 1
ATOM 1474 N N . LEU A 1 192 ? 17.091 -3.374 -1.330 1.00 96.19 192 LEU A N 1
ATOM 1475 C CA . LEU A 1 192 ? 15.729 -3.563 -0.829 1.00 96.19 192 LEU A CA 1
ATOM 1476 C C . LEU A 1 192 ? 15.416 -5.051 -0.608 1.00 96.19 192 LEU A C 1
ATOM 1478 O O . LEU A 1 192 ? 14.815 -5.409 0.395 1.00 96.19 192 LEU A O 1
ATOM 1482 N N . LEU A 1 193 ? 15.819 -5.899 -1.554 1.00 95.75 193 LEU A N 1
ATOM 1483 C CA . LEU A 1 193 ? 15.438 -7.309 -1.610 1.00 95.75 193 LEU A CA 1
ATOM 1484 C C . LEU A 1 193 ? 16.512 -8.268 -1.060 1.00 95.75 193 LEU A C 1
ATOM 1486 O O . LEU A 1 193 ? 16.275 -9.470 -1.001 1.00 95.75 193 LEU A O 1
ATOM 1490 N N . SER A 1 194 ? 17.688 -7.770 -0.670 1.00 92.94 194 SER A N 1
ATOM 1491 C CA . SER A 1 194 ? 18.781 -8.574 -0.100 1.00 92.94 194 SER A CA 1
ATOM 1492 C C . SER A 1 194 ? 18.577 -8.808 1.402 1.00 92.94 194 SER A C 1
ATOM 1494 O O . SER A 1 194 ? 18.180 -7.873 2.104 1.00 92.94 194 SER A O 1
ATOM 1496 N N . PRO A 1 195 ? 18.910 -10.011 1.915 1.00 89.31 195 PRO A N 1
ATOM 1497 C CA . PRO A 1 195 ? 18.894 -10.288 3.353 1.00 89.31 195 PRO A CA 1
ATOM 1498 C C . PRO A 1 195 ? 19.862 -9.422 4.165 1.00 89.31 195 PRO A C 1
ATOM 1500 O O . PRO A 1 195 ? 19.616 -9.154 5.334 1.00 89.31 195 PRO A O 1
ATOM 1503 N N . GLU A 1 196 ? 20.945 -8.947 3.555 1.00 89.19 196 GLU A N 1
ATOM 1504 C CA . GLU A 1 196 ? 21.910 -8.034 4.171 1.00 89.19 196 GLU A CA 1
ATOM 1505 C C . GLU A 1 196 ? 21.471 -6.559 4.099 1.00 89.19 196 GLU A C 1
ATOM 1507 O O . GLU A 1 196 ? 22.130 -5.682 4.662 1.00 89.19 196 GLU A O 1
ATOM 1512 N N . GLY A 1 197 ? 20.397 -6.270 3.361 1.00 90.44 197 GLY A N 1
ATOM 1513 C CA . GLY A 1 197 ? 19.850 -4.934 3.170 1.00 90.44 197 GLY A CA 1
ATOM 1514 C C . GLY A 1 197 ? 18.588 -4.693 3.992 1.00 90.44 197 GLY A C 1
ATOM 1515 O O . GLY A 1 197 ? 18.615 -4.731 5.218 1.00 90.44 197 GLY A O 1
ATOM 1516 N N . ASP A 1 198 ? 17.488 -4.379 3.311 1.00 92.38 198 ASP A N 1
ATOM 1517 C CA . ASP A 1 198 ? 16.190 -4.148 3.960 1.00 92.38 198 ASP A CA 1
ATOM 1518 C C . ASP A 1 198 ? 15.419 -5.467 4.202 1.00 92.38 198 ASP A C 1
ATOM 1520 O O . ASP A 1 198 ? 14.348 -5.449 4.808 1.00 92.38 198 ASP A O 1
ATOM 1524 N N . ASP A 1 199 ? 15.939 -6.589 3.686 1.00 93.81 199 ASP A N 1
ATOM 1525 C CA . ASP A 1 199 ? 15.342 -7.928 3.714 1.00 93.81 199 ASP A CA 1
ATOM 1526 C C . ASP A 1 199 ? 13.863 -7.947 3.288 1.00 93.81 199 ASP A C 1
ATOM 1528 O O . ASP A 1 199 ? 13.061 -8.728 3.789 1.00 93.81 199 ASP A O 1
ATOM 1532 N N . ALA A 1 200 ? 13.465 -7.081 2.351 1.00 95.25 200 ALA A N 1
ATOM 1533 C CA . ALA A 1 200 ? 12.086 -7.011 1.893 1.00 95.25 200 ALA A CA 1
ATOM 1534 C C . ALA A 1 200 ? 11.777 -8.061 0.817 1.00 95.25 200 ALA A C 1
ATOM 1536 O O . ALA A 1 200 ? 12.651 -8.552 0.100 1.00 95.25 200 ALA A O 1
ATOM 1537 N N . TRP A 1 201 ? 10.503 -8.434 0.730 1.00 94.44 201 TRP A N 1
ATOM 1538 C CA . TRP A 1 201 ? 9.970 -9.398 -0.229 1.00 94.44 201 TRP A CA 1
ATOM 1539 C C . TRP A 1 201 ? 8.777 -8.768 -0.935 1.00 94.44 201 TRP A C 1
ATOM 1541 O O . TRP A 1 201 ? 8.089 -7.904 -0.382 1.00 94.44 201 TRP A O 1
ATOM 1551 N N . VAL A 1 202 ? 8.494 -9.215 -2.152 1.00 96.56 202 VAL A N 1
ATOM 1552 C CA . VAL A 1 202 ? 7.333 -8.757 -2.912 1.00 96.56 202 VAL A CA 1
ATOM 1553 C C . VAL A 1 202 ? 6.489 -9.953 -3.307 1.00 96.56 202 VAL A C 1
ATOM 1555 O O . VAL A 1 202 ? 6.968 -10.875 -3.960 1.00 96.56 202 VAL A O 1
ATOM 1558 N N . VAL A 1 203 ? 5.211 -9.919 -2.950 1.00 95.88 203 VAL A N 1
ATOM 1559 C CA . VAL A 1 203 ? 4.215 -10.871 -3.440 1.00 95.88 203 VAL A CA 1
ATOM 1560 C C . VAL A 1 203 ? 3.315 -10.140 -4.420 1.00 95.88 203 VAL A C 1
ATOM 1562 O O . VAL A 1 203 ? 2.595 -9.212 -4.054 1.00 95.88 203 VAL A O 1
ATOM 1565 N N . CYS A 1 204 ? 3.371 -10.544 -5.683 1.00 95.31 204 CYS A N 1
ATOM 1566 C CA . CYS A 1 204 ? 2.615 -9.928 -6.756 1.00 95.31 204 CYS A CA 1
ATOM 1567 C C . CYS A 1 204 ? 1.410 -10.785 -7.144 1.00 95.31 204 CYS A C 1
ATOM 1569 O O . CYS A 1 204 ? 1.559 -11.893 -7.659 1.00 95.31 204 CYS A O 1
ATOM 1571 N N . ALA A 1 205 ? 0.215 -10.227 -6.970 1.00 91.38 205 ALA A N 1
ATOM 1572 C CA . ALA A 1 205 ? -1.021 -10.752 -7.527 1.00 91.38 205 ALA A CA 1
ATOM 1573 C C . ALA A 1 205 ? -1.087 -10.443 -9.034 1.00 91.38 205 ALA A C 1
ATOM 1575 O O . ALA A 1 205 ? -1.279 -9.293 -9.450 1.00 91.38 205 ALA A O 1
ATOM 1576 N N . ARG A 1 206 ? -0.917 -11.474 -9.864 1.00 86.62 206 ARG A N 1
ATOM 1577 C CA . ARG A 1 206 ? -0.939 -11.394 -11.326 1.00 86.62 206 ARG A CA 1
ATOM 1578 C C . ARG A 1 206 ? -2.335 -11.696 -11.859 1.00 86.62 206 ARG A C 1
ATOM 1580 O O . ARG A 1 206 ? -2.930 -12.736 -11.575 1.00 86.62 206 ARG A O 1
ATOM 1587 N N . ARG A 1 207 ? -2.832 -10.778 -12.686 1.00 83.38 207 ARG A N 1
ATOM 1588 C CA . ARG A 1 207 ? -4.035 -10.956 -13.501 1.00 83.38 207 ARG A CA 1
ATOM 1589 C C . ARG A 1 207 ? -3.603 -11.548 -14.832 1.00 83.38 207 ARG A C 1
ATOM 1591 O O . ARG A 1 207 ? -3.181 -10.805 -15.711 1.00 83.38 207 ARG A O 1
ATOM 1598 N N . LEU A 1 208 ? -3.647 -12.870 -14.965 1.00 71.94 208 LEU A N 1
ATOM 1599 C CA . LEU A 1 208 ? -3.378 -13.482 -16.262 1.00 71.94 208 LEU A CA 1
ATOM 1600 C C . LEU A 1 208 ? -4.516 -13.123 -17.219 1.00 71.94 208 LEU A C 1
ATOM 1602 O O . LEU A 1 208 ? -5.667 -13.504 -17.016 1.00 71.94 208 LEU A O 1
ATOM 1606 N N . MET A 1 209 ? -4.186 -12.360 -18.252 1.00 66.81 209 MET A N 1
ATOM 1607 C CA . MET A 1 209 ? -5.007 -12.292 -19.452 1.00 66.81 209 MET A CA 1
ATOM 1608 C C . MET A 1 209 ? -4.684 -13.540 -20.279 1.00 66.81 209 MET A C 1
ATOM 1610 O O . MET A 1 209 ? -3.530 -13.974 -20.316 1.00 66.81 209 MET A O 1
ATOM 1614 N N . HIS A 1 210 ? -5.675 -14.140 -20.938 1.00 66.31 210 HIS A N 1
ATOM 1615 C CA . HIS A 1 210 ? -5.385 -15.216 -21.882 1.00 66.31 210 HIS A CA 1
ATOM 1616 C C . HIS A 1 210 ? -4.440 -14.692 -22.968 1.00 66.31 210 HIS A C 1
ATOM 1618 O O . HIS A 1 210 ? -4.707 -13.648 -23.558 1.00 66.31 210 HIS A O 1
ATOM 1624 N N . ALA A 1 211 ? -3.355 -15.421 -23.247 1.00 64.69 211 ALA A N 1
ATOM 1625 C CA . ALA A 1 211 ? -2.348 -15.018 -24.234 1.00 64.69 211 ALA A CA 1
ATOM 1626 C C . ALA A 1 211 ? -2.950 -14.745 -25.625 1.00 64.69 211 ALA A C 1
ATOM 1628 O O . ALA A 1 211 ? -2.442 -13.910 -26.360 1.00 64.69 211 ALA A O 1
ATOM 1629 N N . SER A 1 212 ? -4.075 -15.389 -25.956 1.00 65.62 212 SER A N 1
ATOM 1630 C CA . SER A 1 212 ? -4.844 -15.161 -27.185 1.00 65.62 212 SER A CA 1
ATOM 1631 C C . SER A 1 212 ? -5.530 -13.792 -27.274 1.00 65.62 212 SER A C 1
ATOM 1633 O O . SER A 1 212 ? -5.961 -13.405 -28.355 1.00 65.62 212 SER A O 1
ATOM 1635 N N . LEU A 1 213 ? -5.664 -13.074 -26.157 1.00 73.44 213 LEU A N 1
ATOM 1636 C CA . LEU A 1 213 ? -6.256 -11.735 -26.082 1.00 73.44 213 LEU A CA 1
ATOM 1637 C C . LEU A 1 213 ? -5.194 -10.627 -26.059 1.00 73.44 213 LEU A C 1
ATOM 1639 O O . LEU A 1 213 ? -5.544 -9.448 -26.100 1.00 73.44 213 LEU A O 1
ATOM 1643 N N . LEU A 1 214 ? -3.913 -10.992 -25.960 1.00 77.50 214 LEU A N 1
ATOM 1644 C CA . LEU A 1 214 ? -2.806 -10.048 -25.937 1.00 77.50 214 LEU A CA 1
ATOM 1645 C C . LEU A 1 214 ? -2.283 -9.814 -27.353 1.00 77.50 214 LEU A C 1
ATOM 1647 O O . LEU A 1 214 ? -2.128 -10.736 -28.148 1.00 77.50 214 LEU A O 1
ATOM 1651 N N . THR A 1 215 ? -1.986 -8.557 -27.657 1.00 83.62 215 THR A N 1
ATOM 1652 C CA . THR A 1 215 ? -1.247 -8.185 -28.868 1.00 83.62 215 THR A CA 1
ATOM 1653 C C . THR A 1 215 ? 0.214 -8.627 -28.754 1.00 83.62 215 THR A C 1
ATOM 1655 O O . THR A 1 215 ? 0.759 -8.687 -27.648 1.00 83.62 215 THR A O 1
ATOM 1658 N N . ASP A 1 216 ? 0.890 -8.844 -29.884 1.00 85.88 216 ASP A N 1
ATOM 1659 C CA . ASP A 1 216 ? 2.322 -9.194 -29.906 1.00 85.88 216 ASP A CA 1
ATOM 1660 C C . ASP A 1 216 ? 3.180 -8.199 -29.107 1.00 85.88 216 ASP A C 1
ATOM 1662 O O . ASP A 1 216 ? 4.086 -8.584 -28.372 1.00 85.88 216 ASP A O 1
ATOM 1666 N N . ALA A 1 217 ? 2.840 -6.908 -29.166 1.00 85.44 217 ALA A N 1
ATOM 1667 C CA . ALA A 1 217 ? 3.521 -5.863 -28.406 1.00 85.44 217 ALA A CA 1
ATOM 1668 C C . ALA A 1 217 ? 3.329 -5.990 -26.882 1.00 85.44 217 ALA A C 1
ATOM 1670 O O . ALA A 1 217 ? 4.221 -5.623 -26.114 1.00 85.44 217 ALA A O 1
ATOM 1671 N N . GLN A 1 218 ? 2.173 -6.479 -26.424 1.00 83.50 218 GLN A N 1
ATOM 1672 C CA . GLN A 1 218 ? 1.931 -6.740 -25.002 1.00 83.50 218 GLN A CA 1
ATOM 1673 C C . GLN A 1 218 ? 2.687 -7.982 -24.532 1.00 83.50 218 GLN A C 1
ATOM 1675 O O . GLN A 1 218 ? 3.283 -7.940 -23.459 1.00 83.50 218 GLN A O 1
ATOM 1680 N N . LEU A 1 219 ? 2.712 -9.040 -25.347 1.00 83.62 219 LEU A N 1
ATOM 1681 C CA . LEU A 1 219 ? 3.471 -10.258 -25.057 1.00 83.62 219 LEU A CA 1
ATOM 1682 C C . LEU A 1 219 ? 4.975 -9.980 -24.957 1.00 83.62 219 LEU A C 1
ATOM 1684 O O . LEU A 1 219 ? 5.628 -10.453 -24.029 1.00 83.62 219 LEU A O 1
ATOM 1688 N N . GLU A 1 220 ? 5.517 -9.179 -25.876 1.00 87.00 220 GLU A N 1
ATOM 1689 C CA . GLU A 1 220 ? 6.932 -8.802 -25.858 1.00 87.00 220 GLU A CA 1
ATOM 1690 C C . GLU A 1 220 ? 7.276 -7.945 -24.633 1.00 87.00 220 GLU A C 1
ATOM 1692 O O . GLU A 1 220 ? 8.277 -8.182 -23.958 1.00 87.00 220 GLU A O 1
ATOM 1697 N N . ARG A 1 221 ? 6.407 -6.987 -24.280 1.00 86.19 221 ARG A N 1
ATOM 1698 C CA . ARG A 1 221 ? 6.576 -6.178 -23.064 1.00 86.19 221 ARG A CA 1
ATOM 1699 C C . ARG A 1 221 ? 6.581 -7.045 -21.810 1.00 86.19 221 ARG A C 1
ATOM 1701 O O . ARG A 1 221 ? 7.429 -6.852 -20.943 1.00 86.19 221 ARG A O 1
ATOM 1708 N N . GLU A 1 222 ? 5.636 -7.975 -21.707 1.00 86.06 222 GLU A N 1
ATOM 1709 C CA . GLU A 1 222 ? 5.538 -8.874 -20.561 1.00 86.06 222 GLU A CA 1
ATOM 1710 C C . GLU A 1 222 ? 6.775 -9.772 -20.462 1.00 86.06 222 GLU A C 1
ATOM 1712 O O . GLU A 1 222 ? 7.344 -9.901 -19.381 1.00 86.06 222 GLU A O 1
ATOM 1717 N N . ARG A 1 223 ? 7.257 -10.319 -21.585 1.00 88.06 223 ARG A N 1
ATOM 1718 C CA . ARG A 1 223 ? 8.490 -11.117 -21.631 1.00 88.06 223 ARG A CA 1
ATOM 1719 C C . ARG A 1 223 ? 9.709 -10.320 -21.164 1.00 88.06 223 ARG A C 1
ATOM 1721 O O . ARG A 1 223 ? 10.395 -10.756 -20.246 1.00 88.06 223 ARG A O 1
ATOM 1728 N N . SER A 1 224 ? 9.928 -9.137 -21.733 1.00 90.25 224 SER A N 1
ATOM 1729 C CA . SER A 1 224 ? 11.047 -8.262 -21.363 1.00 90.25 224 SER A CA 1
ATOM 1730 C C . SER A 1 224 ? 11.003 -7.860 -19.881 1.00 90.25 224 SER A C 1
ATOM 1732 O O . SER A 1 224 ? 12.030 -7.789 -19.196 1.00 90.25 224 SER A O 1
ATOM 1734 N N . PHE A 1 225 ? 9.802 -7.642 -19.342 1.00 91.75 225 PHE A N 1
ATOM 1735 C CA . PHE A 1 225 ? 9.637 -7.365 -17.923 1.00 91.75 225 PHE A CA 1
ATOM 1736 C C . PHE A 1 225 ? 9.964 -8.581 -17.046 1.00 91.75 225 PHE A C 1
ATOM 1738 O O . PHE A 1 225 ? 10.650 -8.442 -16.034 1.00 91.75 225 PHE A O 1
ATOM 1745 N N . MET A 1 226 ? 9.521 -9.775 -17.448 1.00 91.56 226 MET A N 1
ATOM 1746 C CA . MET A 1 226 ? 9.825 -11.021 -16.743 1.00 91.56 226 MET A CA 1
ATOM 1747 C C . MET A 1 226 ? 11.333 -11.300 -16.684 1.00 91.56 226 MET A C 1
ATOM 1749 O O . MET A 1 226 ? 11.826 -11.674 -15.623 1.00 91.56 226 MET A O 1
ATOM 1753 N N . GLU A 1 227 ? 12.071 -11.035 -17.764 1.00 92.69 227 GLU A N 1
ATOM 1754 C CA . GLU A 1 227 ? 13.543 -11.107 -17.787 1.00 92.69 227 GLU A CA 1
ATOM 1755 C C . GLU A 1 227 ? 14.179 -10.117 -16.797 1.00 92.69 227 GLU A C 1
ATOM 1757 O O . GLU A 1 227 ? 15.136 -10.439 -16.094 1.00 92.69 227 GLU A O 1
ATOM 1762 N N . THR A 1 228 ? 13.614 -8.911 -16.674 1.00 91.44 228 THR A N 1
ATOM 1763 C CA . THR A 1 228 ? 14.123 -7.877 -15.756 1.00 91.44 228 THR A CA 1
ATOM 1764 C C . THR A 1 228 ? 14.023 -8.298 -14.287 1.00 91.44 228 THR A C 1
ATOM 1766 O O . THR A 1 228 ? 14.891 -7.947 -13.483 1.00 91.44 228 THR A O 1
ATOM 1769 N N . ILE A 1 229 ? 12.973 -9.038 -13.921 1.00 94.12 229 ILE A N 1
ATOM 1770 C CA . ILE A 1 229 ? 12.732 -9.472 -12.537 1.00 94.12 229 ILE A CA 1
ATOM 1771 C C . ILE A 1 229 ? 13.247 -10.885 -12.243 1.00 94.12 229 ILE A C 1
ATOM 1773 O O . ILE A 1 229 ? 13.159 -11.327 -11.096 1.00 94.12 229 ILE A O 1
ATOM 1777 N N . GLU A 1 230 ? 13.781 -11.591 -13.242 1.00 94.19 230 GLU A N 1
ATOM 1778 C CA . GLU A 1 230 ? 14.139 -13.009 -13.154 1.00 94.19 230 GLU A CA 1
ATOM 1779 C C . GLU A 1 230 ? 15.093 -13.302 -11.985 1.00 94.19 230 GLU A C 1
ATOM 1781 O O . GLU A 1 230 ? 14.834 -14.216 -11.202 1.00 94.19 230 GLU A O 1
ATOM 1786 N N . GLU A 1 231 ? 16.124 -12.468 -11.789 1.00 94.00 231 GLU A N 1
ATOM 1787 C CA . GLU A 1 231 ? 17.091 -12.595 -10.679 1.00 94.00 231 GLU A CA 1
ATOM 1788 C C . GLU A 1 231 ? 16.386 -12.604 -9.304 1.00 94.00 231 GLU A C 1
ATOM 1790 O O . GLU A 1 231 ? 16.754 -13.351 -8.391 1.00 94.00 231 GLU A O 1
ATOM 1795 N N . PHE A 1 232 ? 15.315 -11.820 -9.155 1.00 95.25 232 PHE A N 1
ATOM 1796 C CA . PHE A 1 232 ? 14.562 -11.701 -7.906 1.00 95.25 232 PHE A CA 1
ATOM 1797 C C . PHE A 1 232 ? 13.512 -12.801 -7.736 1.00 95.25 232 PHE A C 1
ATOM 1799 O O . PHE A 1 232 ? 13.198 -13.183 -6.608 1.00 95.25 232 PHE A O 1
ATOM 1806 N N . VAL A 1 233 ? 12.988 -13.340 -8.837 1.00 94.75 233 VAL A N 1
ATOM 1807 C CA . VAL A 1 233 ? 12.088 -14.500 -8.808 1.00 94.75 233 VAL A CA 1
ATOM 1808 C C . VAL A 1 233 ? 12.864 -15.765 -8.443 1.00 94.75 233 VAL A C 1
ATOM 1810 O O . VAL A 1 233 ? 12.457 -16.500 -7.544 1.00 94.75 233 VAL A O 1
ATOM 1813 N N . GLN A 1 234 ? 14.022 -15.991 -9.071 1.00 94.00 234 GLN A N 1
ATOM 1814 C CA . GLN A 1 234 ? 14.878 -17.150 -8.799 1.00 94.00 234 GLN A CA 1
ATOM 1815 C C . GLN A 1 234 ? 15.389 -17.164 -7.349 1.00 94.00 234 GLN A C 1
ATOM 1817 O O . GLN A 1 234 ? 15.427 -18.217 -6.713 1.00 94.00 234 GLN A O 1
ATOM 1822 N N . SER A 1 235 ? 15.703 -15.992 -6.790 1.00 92.06 235 SER A N 1
ATOM 1823 C CA . SER A 1 235 ? 16.091 -15.836 -5.378 1.00 92.06 235 SER A CA 1
ATOM 1824 C C . SER A 1 235 ? 14.912 -15.820 -4.393 1.00 92.06 235 SER A C 1
ATOM 1826 O O . SER A 1 235 ? 15.124 -15.631 -3.196 1.00 92.06 235 SER A O 1
ATOM 1828 N N . ARG A 1 236 ? 13.673 -16.034 -4.868 1.00 93.00 236 ARG A N 1
ATOM 1829 C CA . ARG A 1 236 ? 12.426 -16.024 -4.075 1.00 93.00 236 ARG A CA 1
ATOM 1830 C C . ARG A 1 236 ? 12.143 -14.703 -3.346 1.00 93.00 236 ARG A C 1
ATOM 1832 O O . ARG A 1 236 ? 11.400 -14.676 -2.370 1.00 93.00 236 ARG A O 1
ATOM 1839 N N . ARG A 1 237 ? 12.705 -13.596 -3.835 1.00 94.88 237 ARG A N 1
ATOM 1840 C CA . ARG A 1 237 ? 12.447 -12.235 -3.335 1.00 94.88 237 ARG A CA 1
ATOM 1841 C C . ARG A 1 237 ? 11.237 -11.581 -3.986 1.00 94.88 237 ARG A C 1
ATOM 1843 O O . ARG A 1 237 ? 10.624 -10.693 -3.395 1.00 94.88 237 ARG A O 1
ATOM 1850 N N . VAL A 1 238 ? 10.866 -12.051 -5.173 1.00 96.06 238 VAL A N 1
ATOM 1851 C CA . VAL A 1 238 ? 9.610 -11.729 -5.851 1.00 96.06 238 VAL A CA 1
ATOM 1852 C C . VAL A 1 238 ? 8.846 -13.028 -6.095 1.00 96.06 238 VAL A C 1
ATOM 1854 O O . VAL A 1 238 ? 9.318 -13.908 -6.808 1.00 96.06 238 VAL A O 1
ATOM 1857 N N . THR A 1 239 ? 7.641 -13.131 -5.541 1.00 95.50 239 THR A N 1
ATOM 1858 C CA . THR A 1 239 ? 6.736 -14.268 -5.744 1.00 95.50 239 THR A CA 1
ATOM 1859 C C . THR A 1 239 ? 5.538 -13.818 -6.564 1.00 95.50 239 THR A C 1
ATOM 1861 O O . THR A 1 239 ? 4.856 -12.862 -6.197 1.00 95.50 239 THR A O 1
ATOM 1864 N N . LEU A 1 240 ? 5.257 -14.511 -7.666 1.00 93.44 240 LEU A N 1
ATOM 1865 C CA . LEU A 1 240 ? 4.100 -14.237 -8.517 1.00 93.44 240 LEU A CA 1
ATOM 1866 C C . LEU A 1 240 ? 2.980 -15.233 -8.203 1.00 93.44 240 LEU A C 1
ATOM 1868 O O . LEU A 1 240 ? 3.193 -16.441 -8.262 1.00 93.44 240 LEU A O 1
ATOM 1872 N N . ILE A 1 241 ? 1.787 -14.726 -7.897 1.00 91.31 241 ILE A N 1
ATOM 1873 C CA . ILE A 1 241 ? 0.594 -15.530 -7.611 1.00 91.31 241 ILE A CA 1
ATOM 1874 C C . ILE A 1 241 ? -0.483 -15.174 -8.625 1.00 91.31 241 ILE A C 1
ATOM 1876 O O . ILE A 1 241 ? -0.848 -14.008 -8.764 1.00 91.31 241 ILE A O 1
ATOM 1880 N N . ASN A 1 242 ? -1.025 -16.175 -9.310 1.00 89.19 242 ASN A N 1
ATOM 1881 C CA . ASN A 1 242 ? -2.159 -15.971 -10.203 1.00 89.19 242 ASN A CA 1
ATOM 1882 C C . ASN A 1 242 ? -3.439 -15.902 -9.373 1.00 89.19 242 ASN A C 1
ATOM 1884 O O . ASN A 1 242 ? -3.773 -16.860 -8.680 1.00 89.19 242 ASN A O 1
ATOM 1888 N N . ILE A 1 243 ? -4.153 -14.781 -9.451 1.00 87.94 243 ILE A N 1
ATOM 1889 C CA . ILE A 1 243 ? -5.463 -14.661 -8.797 1.00 87.94 243 ILE A CA 1
ATOM 1890 C C . ILE A 1 243 ? -6.554 -15.317 -9.653 1.00 87.94 243 ILE A C 1
ATOM 1892 O O . ILE A 1 243 ? -6.379 -15.444 -10.874 1.00 87.94 243 ILE A O 1
ATOM 1896 N N . GLY A 1 244 ? -7.643 -15.751 -9.016 1.00 84.44 244 GLY A N 1
ATOM 1897 C CA . GLY A 1 244 ? -8.762 -16.438 -9.660 1.00 84.44 244 GLY A CA 1
ATOM 1898 C C . GLY A 1 244 ? -9.535 -15.553 -10.638 1.00 84.44 244 GLY A C 1
ATOM 1899 O O . GLY A 1 244 ? -9.339 -14.339 -10.702 1.00 84.44 244 GLY A O 1
ATOM 1900 N N . GLU A 1 245 ? -10.385 -16.177 -11.456 1.00 83.88 245 GLU A N 1
ATOM 1901 C CA . GLU A 1 245 ? -11.148 -15.476 -12.500 1.00 83.88 245 GLU A CA 1
ATOM 1902 C C . GLU A 1 245 ? -12.070 -14.398 -11.920 1.00 83.88 245 GLU A C 1
ATOM 1904 O O . GLU A 1 245 ? -12.186 -13.317 -12.494 1.00 83.88 245 GLU A O 1
ATOM 1909 N N . GLU A 1 246 ? -12.660 -14.644 -10.750 1.00 83.31 246 GLU A N 1
ATOM 1910 C CA . GLU A 1 246 ? -13.529 -13.683 -10.074 1.00 83.31 246 GLU A CA 1
ATOM 1911 C C . GLU A 1 246 ? -12.742 -12.453 -9.599 1.00 83.31 246 GLU A C 1
ATOM 1913 O O . GLU A 1 246 ? -13.075 -11.319 -9.957 1.00 83.31 246 GLU A O 1
ATOM 1918 N N . GLU A 1 247 ? -11.634 -12.647 -8.877 1.00 85.75 247 GLU A N 1
ATOM 1919 C CA . GLU A 1 247 ? -10.848 -11.551 -8.304 1.00 85.75 247 GLU A CA 1
ATOM 1920 C C . GLU A 1 247 ? -10.204 -10.663 -9.378 1.00 85.75 247 GLU A C 1
ATOM 1922 O O . GLU A 1 247 ? -9.967 -9.471 -9.146 1.00 85.75 247 GLU A O 1
ATOM 1927 N N . ARG A 1 248 ? -9.946 -11.204 -10.579 1.00 82.94 248 ARG A N 1
ATOM 1928 C CA . ARG A 1 248 ? -9.453 -10.423 -11.731 1.00 82.94 248 ARG A CA 1
ATOM 1929 C C . ARG A 1 248 ? -10.434 -9.345 -12.175 1.00 82.94 248 ARG A C 1
ATOM 1931 O O . ARG A 1 248 ? -9.984 -8.306 -12.663 1.00 82.94 248 ARG A O 1
ATOM 1938 N N . THR A 1 249 ? -11.736 -9.567 -12.004 1.00 81.75 249 THR A N 1
ATOM 1939 C CA . THR A 1 249 ? -12.775 -8.619 -12.439 1.00 81.75 249 THR A CA 1
ATOM 1940 C C . THR A 1 249 ? -12.900 -7.406 -11.515 1.00 81.75 249 THR A C 1
ATOM 1942 O O . THR A 1 249 ? -13.388 -6.350 -11.922 1.00 81.75 249 THR A O 1
ATOM 1945 N N . ILE A 1 250 ? -12.390 -7.505 -10.285 1.00 86.19 250 ILE A N 1
ATOM 1946 C CA . ILE A 1 250 ? -12.547 -6.464 -9.274 1.00 86.19 250 ILE A CA 1
ATOM 1947 C C . ILE A 1 250 ? -11.496 -5.363 -9.484 1.00 86.19 250 ILE A C 1
ATOM 1949 O O . ILE A 1 250 ? -10.283 -5.570 -9.379 1.00 86.19 250 ILE A O 1
ATOM 1953 N N . SER A 1 251 ? -11.944 -4.138 -9.767 1.00 88.62 251 SER A N 1
ATOM 1954 C CA . SER A 1 251 ? -11.070 -2.959 -9.822 1.00 88.62 251 SER A CA 1
ATOM 1955 C C . SER A 1 251 ? -11.766 -1.705 -9.302 1.00 88.62 251 SER A C 1
ATOM 1957 O O . SER A 1 251 ? -12.974 -1.536 -9.456 1.00 88.62 251 SER A O 1
ATOM 1959 N N . SER A 1 252 ? -10.999 -0.780 -8.718 1.00 89.12 252 SER A N 1
ATOM 1960 C CA . SER A 1 252 ? -11.550 0.480 -8.203 1.00 89.12 252 SER A CA 1
ATOM 1961 C C . SER A 1 252 ? -12.119 1.377 -9.304 1.00 89.12 252 SER A C 1
ATOM 1963 O O . SER A 1 252 ? -13.065 2.118 -9.059 1.00 89.12 252 SER A O 1
ATOM 1965 N N . THR A 1 253 ? -11.587 1.314 -10.528 1.00 88.19 253 THR A N 1
ATOM 1966 C CA . THR A 1 253 ? -12.175 2.003 -11.686 1.00 88.19 253 THR A CA 1
ATOM 1967 C C . THR A 1 253 ? -13.538 1.414 -12.031 1.00 88.19 253 THR A C 1
ATOM 1969 O O . THR A 1 253 ? -14.505 2.165 -12.089 1.00 88.19 253 THR A O 1
ATOM 1972 N N . HIS A 1 254 ? -13.643 0.086 -12.130 1.00 90.12 254 HIS A N 1
ATOM 1973 C CA . HIS A 1 254 ? -14.917 -0.581 -12.396 1.00 90.12 254 HIS A CA 1
ATOM 1974 C C . HIS A 1 254 ? -15.976 -0.276 -11.322 1.00 90.12 254 HIS A C 1
ATOM 1976 O O . HIS A 1 254 ? -17.102 0.080 -11.660 1.00 90.12 254 HIS A O 1
ATOM 1982 N N . ILE A 1 255 ? -15.604 -0.330 -10.036 1.00 91.81 255 ILE A N 1
ATOM 1983 C CA . ILE A 1 255 ? -16.498 -0.001 -8.911 1.00 91.81 255 ILE A CA 1
ATOM 1984 C C . ILE A 1 255 ? -17.007 1.443 -9.009 1.00 91.81 255 ILE A C 1
ATOM 1986 O O . ILE A 1 255 ? -18.207 1.680 -8.885 1.00 91.81 255 ILE A O 1
ATOM 1990 N N . ARG A 1 256 ? -16.117 2.415 -9.260 1.00 91.31 256 ARG A N 1
ATOM 1991 C CA . ARG A 1 256 ? -16.498 3.833 -9.386 1.00 91.31 256 ARG A CA 1
ATOM 1992 C C . ARG A 1 256 ? -17.436 4.070 -10.563 1.00 91.31 256 ARG A C 1
ATOM 1994 O O . ARG A 1 256 ? -18.424 4.777 -10.416 1.00 91.31 256 ARG A O 1
ATOM 2001 N N . GLU A 1 257 ? -17.156 3.456 -11.706 1.00 91.12 257 GLU A N 1
ATOM 2002 C CA . GLU A 1 257 ? -18.005 3.572 -12.889 1.00 91.12 257 GLU A CA 1
ATOM 2003 C C . GLU A 1 257 ? -19.376 2.908 -12.708 1.00 91.12 257 GLU A C 1
ATOM 2005 O O . GLU A 1 257 ? -20.390 3.483 -13.100 1.00 91.12 257 GLU A O 1
ATOM 2010 N N . SER A 1 258 ? -19.425 1.710 -12.112 1.00 91.75 258 SER A N 1
ATOM 2011 C CA . SER A 1 258 ? -20.682 1.028 -11.777 1.00 91.75 258 SER A CA 1
ATOM 2012 C C . SER A 1 258 ? -21.509 1.893 -10.819 1.00 91.75 258 SER A C 1
ATOM 2014 O O . SER A 1 258 ? -22.677 2.175 -11.095 1.00 91.75 258 SER A O 1
ATOM 2016 N N . ARG A 1 259 ? -20.875 2.454 -9.776 1.00 92.06 259 ARG A N 1
ATOM 2017 C CA . ARG A 1 259 ? -21.539 3.372 -8.842 1.00 92.06 259 ARG A CA 1
ATOM 2018 C C . ARG A 1 259 ? -22.079 4.628 -9.525 1.00 92.06 259 ARG A C 1
ATOM 2020 O O . ARG A 1 259 ? -23.223 4.999 -9.259 1.00 92.06 259 ARG A O 1
ATOM 2027 N N . HIS A 1 260 ? -21.286 5.247 -10.398 1.00 90.38 260 HIS A N 1
ATOM 2028 C CA . HIS A 1 260 ? -21.672 6.427 -11.173 1.00 90.38 260 HIS A CA 1
ATOM 2029 C C . HIS A 1 260 ? -22.876 6.139 -12.085 1.00 90.38 260 HIS A C 1
ATOM 2031 O O . HIS A 1 260 ? -23.788 6.954 -12.191 1.00 90.38 260 HIS A O 1
ATOM 2037 N N . ARG A 1 261 ? -22.933 4.951 -12.703 1.00 92.19 261 ARG A N 1
ATOM 2038 C CA . ARG A 1 261 ? -24.071 4.508 -13.532 1.00 92.19 261 ARG A CA 1
ATOM 2039 C C . ARG A 1 261 ? -25.323 4.122 -12.729 1.00 92.19 261 ARG A C 1
ATOM 2041 O O . ARG A 1 261 ? -26.344 3.814 -13.334 1.00 92.19 261 ARG A O 1
ATOM 2048 N N . GLY A 1 262 ? -25.263 4.129 -11.396 1.00 91.44 262 GLY A N 1
ATOM 2049 C CA . GLY A 1 262 ? -26.371 3.708 -10.534 1.00 91.44 262 GLY A CA 1
ATOM 2050 C C . GLY A 1 262 ? -26.586 2.193 -10.491 1.00 91.44 262 GLY A C 1
ATOM 2051 O O . GLY A 1 262 ? -27.614 1.739 -9.997 1.00 91.44 262 GLY A O 1
ATOM 2052 N N . ASP A 1 263 ? -25.625 1.417 -10.987 1.00 92.62 263 ASP A N 1
ATOM 2053 C CA . ASP A 1 263 ? -25.627 -0.036 -10.876 1.00 92.62 263 ASP A CA 1
ATOM 2054 C C . ASP A 1 263 ? -25.349 -0.436 -9.414 1.00 92.62 263 ASP A C 1
ATOM 2056 O O . ASP A 1 263 ? -24.639 0.262 -8.690 1.00 92.62 263 ASP A O 1
ATOM 2060 N N . LEU A 1 264 ? -25.966 -1.522 -8.944 1.00 92.50 264 LEU A N 1
ATOM 2061 C CA . LEU A 1 264 ? -25.820 -2.033 -7.577 1.00 92.50 264 LEU A CA 1
ATOM 2062 C C . LEU A 1 264 ? -24.821 -3.193 -7.492 1.00 92.50 264 LEU A C 1
ATOM 2064 O O . LEU A 1 264 ? -24.439 -3.570 -6.384 1.00 92.50 264 LEU A O 1
ATOM 2068 N N . ALA A 1 265 ? -24.367 -3.731 -8.630 1.00 90.75 265 ALA A N 1
ATOM 2069 C CA . ALA A 1 265 ? -23.440 -4.859 -8.681 1.00 90.75 265 ALA A CA 1
ATOM 2070 C C . ALA A 1 265 ? -22.106 -4.569 -7.974 1.00 90.75 265 ALA A C 1
ATOM 2072 O O . ALA A 1 265 ? -21.525 -5.465 -7.375 1.00 90.75 265 ALA A O 1
ATOM 2073 N N . TRP A 1 266 ? -21.644 -3.312 -7.937 1.00 93.56 266 TRP A N 1
ATOM 2074 C CA . TRP A 1 266 ? -20.413 -2.962 -7.214 1.00 93.56 266 TRP A CA 1
ATOM 2075 C C . TRP A 1 266 ? -20.465 -3.280 -5.711 1.00 93.56 266 TRP A C 1
ATOM 2077 O O . TRP A 1 266 ? -19.406 -3.421 -5.098 1.00 93.56 266 TRP A O 1
ATOM 2087 N N . ARG A 1 267 ? -21.662 -3.402 -5.108 1.00 94.75 267 ARG A N 1
ATOM 2088 C CA . ARG A 1 267 ? -21.808 -3.737 -3.682 1.00 94.75 267 ARG A CA 1
ATOM 2089 C C . ARG A 1 267 ? -21.226 -5.108 -3.352 1.00 94.75 267 ARG A C 1
ATOM 2091 O O . ARG A 1 267 ? -20.714 -5.271 -2.255 1.00 94.75 267 ARG A O 1
ATOM 2098 N N . SER A 1 268 ? -21.272 -6.072 -4.275 1.00 92.31 268 SER A N 1
ATOM 2099 C CA . SER A 1 268 ? -20.679 -7.398 -4.051 1.00 92.31 268 SER A CA 1
ATOM 2100 C C . SER A 1 268 ? -19.158 -7.412 -4.220 1.00 92.31 268 SER A C 1
ATOM 2102 O O . SER A 1 268 ? -18.516 -8.391 -3.861 1.00 92.31 268 SER A O 1
ATOM 2104 N N . CYS A 1 269 ? -18.561 -6.338 -4.746 1.00 92.31 269 CYS A N 1
ATOM 2105 C CA . CYS A 1 269 ? -17.113 -6.222 -4.934 1.00 92.31 269 CYS A CA 1
ATOM 2106 C C . CYS A 1 269 ? -16.374 -5.666 -3.704 1.00 92.31 269 CYS A C 1
ATOM 2108 O O . CYS A 1 269 ? -15.150 -5.527 -3.738 1.00 92.31 269 CYS A O 1
ATOM 2110 N N . VAL A 1 270 ? -17.098 -5.279 -2.651 1.00 94.50 270 VAL A N 1
ATOM 2111 C CA . VAL A 1 270 ? -16.555 -4.719 -1.407 1.00 94.50 270 VAL A CA 1
ATOM 2112 C C . VAL A 1 270 ? -17.279 -5.322 -0.205 1.00 94.50 270 VAL A C 1
ATOM 2114 O O . VAL A 1 270 ? -18.337 -5.929 -0.348 1.00 94.50 270 VAL A O 1
ATOM 2117 N N . THR A 1 271 ? -16.729 -5.154 0.996 1.00 95.00 271 THR A N 1
ATOM 2118 C CA . THR A 1 271 ? -17.433 -5.560 2.217 1.00 95.00 271 THR A CA 1
ATOM 2119 C C . THR A 1 271 ? -18.654 -4.671 2.463 1.00 95.00 271 THR A C 1
ATOM 2121 O O . THR A 1 271 ? -18.687 -3.504 2.056 1.00 95.00 271 THR A O 1
ATOM 2124 N N . SER A 1 272 ? -19.660 -5.202 3.166 1.00 96.12 272 SER A N 1
ATOM 2125 C CA . SER A 1 272 ? -20.900 -4.471 3.462 1.00 96.12 272 SER A CA 1
ATOM 2126 C C . SER A 1 272 ? -20.638 -3.142 4.175 1.00 96.12 272 SER A C 1
ATOM 2128 O O . SER A 1 272 ? -21.231 -2.129 3.816 1.00 96.12 272 SER A O 1
ATOM 2130 N N . SER A 1 273 ? -19.692 -3.117 5.121 1.00 97.12 273 SER A N 1
ATOM 2131 C CA . SER A 1 273 ? -19.338 -1.910 5.877 1.00 97.12 273 SER A CA 1
ATOM 2132 C C . SER A 1 273 ? -18.804 -0.790 4.966 1.00 97.12 273 SER A C 1
ATOM 2134 O O . SER A 1 273 ? -19.155 0.381 5.130 1.00 97.12 273 SER A O 1
ATOM 2136 N N . ILE A 1 274 ? -18.006 -1.142 3.953 1.00 97.31 274 ILE A N 1
ATOM 2137 C CA . ILE A 1 274 ? -17.469 -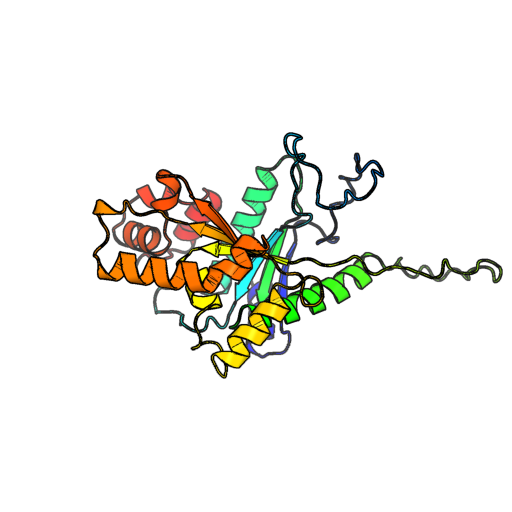0.202 2.967 1.00 97.31 274 ILE A CA 1
ATOM 2138 C C . ILE A 1 274 ? -18.568 0.250 2.005 1.00 97.31 274 ILE A C 1
ATOM 2140 O O . ILE A 1 274 ? -18.625 1.438 1.680 1.00 97.31 274 ILE A O 1
ATOM 2144 N N . ALA A 1 275 ? -19.446 -0.656 1.563 1.00 96.94 275 ALA A N 1
ATOM 2145 C CA . ALA A 1 275 ? -20.575 -0.300 0.705 1.00 96.94 275 ALA A CA 1
ATOM 2146 C C . ALA A 1 275 ? -21.479 0.744 1.375 1.00 96.94 275 ALA A C 1
ATOM 2148 O O . ALA A 1 275 ? -21.778 1.786 0.784 1.00 96.94 275 ALA A O 1
ATOM 2149 N N . ASP A 1 276 ? -21.828 0.512 2.637 1.00 97.62 276 ASP A N 1
ATOM 2150 C CA . ASP A 1 276 ? -22.662 1.422 3.416 1.00 97.62 276 ASP A CA 1
ATOM 2151 C C . ASP A 1 276 ? -21.945 2.763 3.649 1.00 97.62 276 ASP A C 1
ATOM 2153 O O . ASP A 1 276 ? -22.550 3.829 3.506 1.00 97.62 276 ASP A O 1
ATOM 2157 N N . TYR A 1 277 ? -20.628 2.746 3.900 1.00 97.38 277 TYR A N 1
ATOM 2158 C CA . TYR A 1 277 ? -19.824 3.966 4.018 1.00 97.38 277 TYR A CA 1
ATOM 2159 C C . TYR A 1 277 ? -19.830 4.802 2.731 1.00 97.38 277 TYR A C 1
ATOM 2161 O O . TYR A 1 277 ? -20.017 6.024 2.785 1.00 97.38 277 TYR A O 1
ATOM 2169 N N . VAL A 1 278 ? -19.632 4.156 1.575 1.00 96.00 278 VAL A N 1
ATOM 2170 C CA . VAL A 1 278 ? -19.657 4.788 0.246 1.00 96.00 278 VAL A CA 1
ATOM 2171 C C . VAL A 1 278 ? -21.012 5.446 -0.014 1.00 96.00 278 VAL A C 1
ATOM 2173 O O . VAL A 1 278 ? -21.064 6.568 -0.523 1.00 96.00 278 VAL A O 1
ATOM 2176 N N . GLU A 1 279 ? -22.111 4.794 0.363 1.00 95.19 279 GLU A N 1
ATOM 2177 C CA . GLU A 1 279 ? -23.461 5.334 0.196 1.00 95.19 279 GLU A CA 1
ATOM 2178 C C . GLU A 1 279 ? -23.767 6.487 1.144 1.00 95.19 279 GLU A C 1
ATOM 2180 O O . GLU A 1 279 ? -24.241 7.531 0.684 1.00 95.19 279 GLU A O 1
ATOM 2185 N N . GLN A 1 280 ? -23.447 6.332 2.429 1.00 96.25 280 GLN A N 1
ATOM 2186 C CA . GLN A 1 280 ? -23.665 7.349 3.455 1.00 96.25 280 GLN A CA 1
ATOM 2187 C C . GLN A 1 280 ? -22.938 8.654 3.119 1.00 96.25 280 GLN A C 1
ATOM 2189 O O . GLN A 1 280 ? -23.484 9.740 3.305 1.00 96.25 280 GLN A O 1
ATOM 2194 N N . HIS A 1 281 ? -21.720 8.556 2.582 1.00 94.94 281 HIS A N 1
ATOM 2195 C CA . HIS A 1 281 ? -20.913 9.715 2.200 1.00 94.94 281 HIS A CA 1
ATOM 2196 C C . HIS A 1 281 ? -21.121 10.140 0.741 1.00 94.94 281 HIS A C 1
ATOM 2198 O O . HIS A 1 281 ? -20.442 11.053 0.276 1.00 94.94 281 HIS A O 1
ATOM 2204 N N . SER A 1 282 ? -22.055 9.502 0.022 1.00 93.50 282 SER A N 1
ATOM 2205 C CA . SER A 1 282 ? -22.370 9.786 -1.385 1.00 93.50 282 SER A CA 1
ATOM 2206 C C . SER A 1 282 ? -21.137 9.809 -2.301 1.00 93.50 282 SER A C 1
ATOM 2208 O O . SER A 1 282 ? -21.045 10.635 -3.208 1.00 93.50 282 SER A O 1
ATOM 2210 N N . LEU A 1 283 ? -20.183 8.902 -2.071 1.00 93.50 283 LEU A N 1
ATOM 2211 C CA . LEU A 1 283 ? -18.957 8.836 -2.865 1.00 93.50 283 LEU A CA 1
ATOM 2212 C C . LEU A 1 283 ? -19.255 8.310 -4.275 1.00 93.50 283 LEU A C 1
ATOM 2214 O O . LEU A 1 283 ? -20.097 7.426 -4.454 1.00 93.50 283 LEU A O 1
ATOM 2218 N N . TYR A 1 284 ? -18.523 8.838 -5.262 1.00 90.94 284 TYR A N 1
ATOM 2219 C CA . TYR A 1 284 ? -18.512 8.360 -6.653 1.00 90.94 284 TYR A CA 1
ATOM 2220 C C . TYR A 1 284 ? -19.862 8.450 -7.393 1.00 90.94 284 TYR A C 1
ATOM 2222 O O . TYR A 1 284 ? -20.154 7.625 -8.255 1.00 90.94 284 TYR A O 1
ATOM 2230 N N . ARG A 1 285 ? -20.707 9.433 -7.045 1.00 84.31 285 ARG A N 1
ATOM 2231 C CA . ARG A 1 285 ? -21.990 9.694 -7.730 1.00 84.31 285 ARG A CA 1
ATOM 2232 C C . ARG A 1 285 ? -21.892 10.641 -8.934 1.00 84.31 285 ARG A C 1
ATOM 2234 O O . ARG A 1 285 ? -22.851 10.717 -9.692 1.00 84.31 285 ARG A O 1
ATOM 2241 N N . SER A 1 286 ? -20.800 11.394 -9.045 1.00 65.94 286 SER A N 1
ATOM 2242 C CA . SER A 1 286 ? -20.594 12.493 -10.001 1.00 65.94 286 SER A CA 1
ATOM 2243 C C . SER A 1 286 ? -19.494 12.193 -10.997 1.00 65.94 286 SER A C 1
ATOM 2245 O O . SER A 1 286 ? -18.496 11.592 -10.532 1.00 65.94 286 SER A O 1
#

Foldseek 3Di:
DVLVVVQVVCQVVVVDQKDWPDALDLLPPAFDPVQPPDPDPDDDDDPDDDDDDDPDPDDSAEEAEAEPDAPPDDDDVQDDDPVLVQVLVVVVLVVVQVVDPRGSNYTYMYGHDHAPLVVLVSCVVVVLVSNCVSPDPPCPVDDDPPPDDPPPDPDRPDDEAEAEEEPVVVVVLQDQVVDPGNVRSVVSVCQCCPPVHSVYAYEYAYADDPPVPDDPVRVVVVVVVCVSCVVCVVVRRYHYDYDDPVLSVQDPVVLLVCVLVVHPVSCVSGDVSSVVSCVVVVGSND

Sequence (286 aa):
MPALSTLIHRVQKGISAIELVYTSHPHWPLPPPTHVQKRSSVPIPVPGSSDEEGESNKYDAKLLLLSVRNADKTLAPGDATYAQRLGMMILLAQDIAHHQQEGDNIAVAIIDEPTFVGKSKVLLKFLGERLVSVLSPPSTGAPVPADFSPPTTKSTPHLQLVFVVGMDTLERLFAPRYYASPEDMRLSLRRLLSPEGDDAWVVCARRLMHASLLTDAQLERERSFMETIEEFVQSRRVTLINIGEEERTISSTHIRESRHRGDLAWRSCVTSSIADYVEQHSLYRS

Organism: NCBI:txid139825

Mean predicted aligned error: 9.44 Å

InterPro domains:
  IPR014729 Rossmann-like alpha/beta/alpha sandwich fold [G3DSA:3.40.50.620] (52-285)

Secondary structure (DSSP, 8-state):
-HHHHHHHHHHHTTS-SEEEEEESSTTTTSPPGGG-S-----PPPPTT-----------S-EEEEEES-BTTBPPPTTSPPHHHHHHHHHHHHHHHHHH-TT---EEEEEE---SHHHHHHHHHHHHHHHHHHHHSPP---PPPPTT----S--PPPPP--EEEEEHHHHHHHT-GGGSSSHHHHHHHHHHHHSTTTT--EEEEEE----GGGS-HHHHHHHHHHHHHHHHHHHTTSEEEEEPPHHHHH--HHHHHHHHHTT-SGGGGGS-HHHHHHHHHTTTT--

Solvent-accessible surface area (backbone atoms only — not comparable to full-atom values): 17372 Å² total; per-residue (Å²): 111,73,69,52,56,53,50,52,48,32,29,78,69,64,76,30,62,60,41,79,78,43,60,67,47,92,56,61,69,48,66,59,83,87,69,73,78,76,83,70,94,67,81,87,79,74,94,80,79,81,88,73,89,73,79,76,90,66,74,71,52,46,75,50,75,45,56,79,38,44,87,88,58,78,86,53,92,66,55,78,48,72,64,56,49,50,52,44,48,49,47,50,52,52,52,52,34,73,70,38,98,83,62,56,31,40,34,31,34,42,33,56,42,56,45,69,67,53,40,51,55,55,47,54,53,52,52,52,56,46,50,53,63,66,71,49,74,80,83,68,90,65,86,73,71,96,80,69,79,73,84,89,72,81,73,74,80,86,74,69,46,75,46,80,39,42,52,77,52,51,53,51,76,73,35,44,88,79,38,97,35,64,65,54,36,53,55,48,49,50,36,36,45,27,82,90,50,54,35,25,35,37,41,29,46,32,72,80,70,61,73,89,79,51,50,73,72,53,54,51,50,52,50,57,50,51,62,73,46,38,74,38,40,76,70,66,28,35,43,81,42,78,58,54,79,72,64,61,71,64,44,74,66,57,39,40,51,32,41,44,72,68,46,69,72,44,47,78,76,48,56,68,69,45,43,52,48,38,57,77,70,59,57,35,64,112

Nearest PDB structures (foldseek):
  1bwq-assembly1_A-2  TM=4.239E-01  e=1.899E+00  Bos taurus
  3dt8-assembly1_A  TM=4.106E-01  e=2.155E+00  Bos taurus
  1bwp-assembly1_A-2  TM=4.255E-01  e=2.960E+00  Bos taurus
  1bwr-assembly1_A-2  TM=3.440E-01  e=1.570E+00  Bos taurus
  4q10-assembly1_A  TM=3.833E-01  e=1.673E+00  Saccharomyces cerevisiae S288C

Radius of gyration: 21.85 Å; Cα contacts (8 Å, |Δi|>4): 314; chains: 1; bounding box: 50×51×74 Å